Protein AF-A0A945UVF5-F1 (afdb_monomer_lite)

Structure (mmCIF, N/CA/C/O backbone):
data_AF-A0A945UVF5-F1
#
_entry.id   AF-A0A945UVF5-F1
#
loop_
_atom_site.group_PDB
_atom_site.id
_atom_site.type_symbol
_atom_site.label_atom_id
_atom_site.label_alt_id
_atom_site.label_comp_id
_atom_site.label_asym_id
_atom_site.label_entity_id
_atom_site.label_seq_id
_atom_site.pdbx_PDB_ins_code
_atom_site.Cartn_x
_atom_site.Cartn_y
_atom_site.Cartn_z
_atom_site.occupancy
_atom_site.B_iso_or_equiv
_atom_site.auth_seq_id
_atom_site.auth_comp_id
_atom_site.auth_asym_id
_atom_site.auth_atom_id
_atom_site.pdbx_PDB_model_num
ATOM 1 N N . MET A 1 1 ? -0.587 10.325 -31.689 1.00 27.95 1 MET A N 1
ATOM 2 C CA . MET A 1 1 ? -0.158 9.765 -32.989 1.00 27.95 1 MET A CA 1
ATOM 3 C C . MET A 1 1 ? 1.303 9.376 -32.861 1.00 27.95 1 MET A C 1
ATOM 5 O O . MET A 1 1 ? 2.124 10.267 -32.700 1.00 27.95 1 MET A O 1
ATOM 9 N N . ILE A 1 2 ? 1.616 8.078 -32.838 1.00 29.03 2 ILE A N 1
ATOM 10 C CA . ILE A 1 2 ? 3.002 7.601 -32.940 1.00 29.03 2 ILE A CA 1
ATOM 11 C C . ILE A 1 2 ? 3.326 7.535 -34.433 1.00 29.03 2 ILE A C 1
ATOM 13 O O . ILE A 1 2 ? 2.594 6.911 -35.200 1.00 29.03 2 ILE A O 1
ATOM 17 N N . ALA A 1 3 ? 4.371 8.250 -34.839 1.00 37.16 3 ALA A N 1
ATOM 18 C CA . ALA A 1 3 ? 4.904 8.226 -36.189 1.00 37.16 3 ALA A CA 1
ATOM 19 C C . ALA A 1 3 ? 5.705 6.929 -36.379 1.00 37.16 3 ALA A C 1
ATOM 21 O O . ALA A 1 3 ? 6.726 6.754 -35.726 1.00 37.16 3 ALA A O 1
ATOM 22 N N . SER A 1 4 ? 5.230 6.058 -37.276 1.00 42.81 4 SER A N 1
ATOM 23 C CA . SER A 1 4 ? 5.810 4.758 -37.658 1.00 42.81 4 SER A CA 1
ATOM 24 C C . SER A 1 4 ? 5.858 3.694 -36.543 1.00 42.81 4 SER A C 1
ATOM 26 O O . SER A 1 4 ? 6.305 3.982 -35.433 1.00 42.81 4 SER A O 1
ATOM 28 N N . PRO A 1 5 ? 5.447 2.436 -36.802 1.00 52.28 5 PRO A N 1
ATOM 29 C CA . PRO A 1 5 ? 5.755 1.349 -35.884 1.00 52.28 5 PRO A CA 1
ATOM 30 C C . PRO A 1 5 ? 7.277 1.183 -35.863 1.00 52.28 5 PRO A C 1
ATOM 32 O O . PRO A 1 5 ? 7.891 0.840 -36.872 1.00 52.28 5 PRO A O 1
ATOM 35 N N . VAL A 1 6 ? 7.896 1.512 -34.732 1.00 63.72 6 VAL A N 1
ATOM 36 C CA . VAL A 1 6 ? 9.276 1.116 -34.459 1.00 63.72 6 VAL A CA 1
ATOM 37 C C . VAL A 1 6 ? 9.278 -0.410 -34.430 1.00 63.72 6 VAL A C 1
ATOM 39 O O . VAL A 1 6 ? 8.482 -1.001 -33.700 1.00 63.72 6 VAL A O 1
ATOM 42 N N . ASP A 1 7 ? 10.116 -1.035 -35.252 1.00 78.50 7 ASP A N 1
ATOM 43 C CA . ASP A 1 7 ? 10.295 -2.486 -35.254 1.00 78.50 7 ASP A CA 1
ATOM 44 C C . ASP A 1 7 ? 11.039 -2.884 -33.972 1.00 78.50 7 ASP A C 1
ATOM 46 O O . ASP A 1 7 ? 12.265 -2.809 -33.882 1.00 78.50 7 ASP A O 1
ATOM 50 N N . VAL A 1 8 ? 10.273 -3.172 -32.919 1.00 84.50 8 VAL A N 1
ATOM 51 C CA . VAL A 1 8 ? 10.811 -3.569 -31.618 1.00 84.50 8 VAL A CA 1
ATOM 52 C C . VAL A 1 8 ? 11.221 -5.035 -31.710 1.00 84.50 8 VAL A C 1
ATOM 54 O O . VAL A 1 8 ? 10.368 -5.907 -31.858 1.00 84.50 8 VAL A O 1
ATOM 57 N N . HIS A 1 9 ? 12.517 -5.312 -31.572 1.00 89.19 9 HIS A N 1
ATOM 58 C CA . HIS A 1 9 ? 13.071 -6.665 -31.604 1.00 89.19 9 HIS A CA 1
ATOM 59 C C . HIS A 1 9 ? 13.925 -6.962 -30.364 1.00 89.19 9 HIS A C 1
ATOM 61 O O . HIS A 1 9 ? 14.416 -6.059 -29.683 1.00 89.19 9 HIS A O 1
ATOM 67 N N . GLU A 1 10 ? 14.145 -8.244 -30.073 1.00 92.88 10 GLU A N 1
ATOM 68 C CA . GLU A 1 10 ? 15.044 -8.659 -28.993 1.00 92.88 10 GLU A CA 1
ATOM 69 C C . GLU A 1 10 ? 16.464 -8.117 -29.215 1.00 92.88 10 GLU A C 1
ATOM 71 O O . GLU A 1 10 ? 16.951 -7.991 -30.339 1.00 92.88 10 GLU A O 1
ATOM 76 N N . GLY A 1 11 ? 17.125 -7.733 -28.129 1.00 93.25 11 GLY A N 1
ATOM 77 C CA . GLY A 1 11 ? 18.439 -7.105 -28.144 1.00 93.25 11 GLY A CA 1
ATOM 78 C C . GLY A 1 11 ? 18.445 -5.605 -28.452 1.00 93.25 11 GLY A C 1
ATOM 79 O O . GLY A 1 11 ? 19.485 -4.982 -28.239 1.00 93.25 11 GLY A O 1
ATOM 80 N N . MET A 1 12 ? 17.325 -5.020 -28.897 1.00 94.25 12 MET A N 1
ATOM 81 C CA . MET A 1 12 ? 17.216 -3.584 -29.168 1.00 94.25 12 MET A CA 1
ATOM 82 C C . MET A 1 12 ? 17.450 -2.772 -27.890 1.00 94.25 12 MET A C 1
ATOM 84 O O . MET A 1 12 ? 16.784 -3.001 -26.881 1.00 94.25 12 MET A O 1
ATOM 88 N N . THR A 1 13 ? 18.353 -1.794 -27.947 1.00 94.56 13 THR A N 1
ATOM 89 C CA . THR A 1 13 ? 18.494 -0.778 -26.898 1.00 94.56 13 THR A CA 1
ATOM 90 C C . THR A 1 13 ? 17.559 0.387 -27.195 1.00 94.56 13 THR A C 1
ATOM 92 O O . THR A 1 13 ? 17.515 0.886 -28.320 1.00 94.56 13 THR A O 1
ATOM 95 N N . CYS A 1 14 ? 16.829 0.845 -26.190 1.00 92.50 14 CYS A N 1
ATOM 96 C CA . CYS A 1 14 ? 15.923 1.975 -26.294 1.00 92.50 14 CYS A CA 1
ATOM 97 C C . CYS A 1 14 ? 15.975 2.837 -25.030 1.00 92.50 14 CYS A C 1
ATOM 99 O O . CYS A 1 14 ? 16.412 2.402 -23.964 1.00 92.50 14 CYS A O 1
ATOM 101 N N . GLN A 1 15 ? 15.520 4.080 -25.159 1.00 92.38 15 GLN A N 1
ATOM 102 C CA . GLN A 1 15 ? 15.190 4.906 -24.007 1.00 92.38 15 GLN A CA 1
ATOM 103 C C . GLN A 1 15 ? 13.692 4.819 -23.776 1.00 92.38 15 GLN A C 1
ATOM 105 O O . GLN A 1 15 ? 12.896 5.085 -24.678 1.00 92.38 15 GLN A O 1
ATOM 110 N N . ILE A 1 16 ? 13.318 4.439 -22.563 1.00 91.50 16 ILE A N 1
ATOM 111 C CA . ILE A 1 16 ? 11.933 4.448 -22.115 1.00 91.50 16 ILE A CA 1
ATOM 112 C C . ILE A 1 16 ? 11.755 5.559 -21.091 1.00 91.50 16 ILE A C 1
ATOM 114 O O . ILE A 1 16 ? 12.705 6.046 -20.482 1.00 91.50 16 ILE A O 1
ATOM 118 N N . THR A 1 17 ? 10.514 5.968 -20.882 1.00 89.62 17 THR A N 1
ATOM 119 C CA . THR A 1 17 ? 10.166 6.869 -19.790 1.00 89.62 17 THR A CA 1
ATOM 120 C C . THR A 1 17 ? 9.027 6.248 -19.011 1.00 89.62 17 THR A C 1
ATOM 122 O O . THR A 1 17 ? 7.922 6.115 -19.538 1.00 89.62 17 THR A O 1
ATOM 125 N N . LEU A 1 18 ? 9.298 5.862 -17.766 1.00 86.25 18 LEU A N 1
ATOM 126 C CA . LEU A 1 18 ? 8.252 5.439 -16.845 1.00 86.25 18 LEU A CA 1
ATOM 127 C C . LEU A 1 18 ? 7.588 6.686 -16.276 1.00 86.25 18 LEU A C 1
ATOM 129 O O . LEU A 1 18 ? 8.259 7.541 -15.699 1.00 86.25 18 LEU A O 1
ATOM 133 N N . LYS A 1 19 ? 6.273 6.791 -16.457 1.00 83.25 19 LYS A N 1
ATOM 134 C CA . LYS A 1 19 ? 5.465 7.865 -15.882 1.00 83.25 19 LYS A CA 1
ATOM 135 C C . LYS A 1 19 ? 4.589 7.287 -14.783 1.00 83.25 19 LYS A C 1
ATOM 137 O O . LYS A 1 19 ? 3.771 6.412 -15.057 1.00 83.25 19 LYS A O 1
ATOM 142 N N . ALA A 1 20 ? 4.768 7.789 -13.570 1.00 75.75 20 ALA A N 1
ATOM 143 C CA . ALA A 1 20 ? 3.933 7.497 -12.417 1.00 75.75 20 ALA A CA 1
ATOM 144 C C . ALA A 1 20 ? 3.388 8.834 -11.906 1.00 75.75 20 ALA A C 1
ATOM 146 O O . ALA A 1 20 ? 4.102 9.606 -11.266 1.00 75.75 20 ALA A O 1
ATOM 147 N N . GLU A 1 21 ? 2.134 9.132 -12.253 1.00 77.25 21 GLU A N 1
ATOM 148 C CA . GLU A 1 21 ? 1.493 10.427 -11.989 1.00 77.25 21 GLU A CA 1
ATOM 149 C C . GLU A 1 21 ? 2.320 11.612 -12.531 1.00 77.25 21 GLU A C 1
ATOM 151 O O . GLU A 1 21 ? 2.612 11.668 -13.727 1.00 77.25 21 GLU A O 1
ATOM 156 N N . ALA A 1 22 ? 2.693 12.561 -11.666 1.00 73.88 22 ALA A N 1
ATOM 157 C CA . ALA A 1 22 ? 3.507 13.722 -12.013 1.00 73.88 22 ALA A CA 1
ATOM 158 C C . ALA A 1 22 ? 5.002 13.389 -12.163 1.00 73.88 22 ALA A C 1
ATOM 160 O O . ALA A 1 22 ? 5.780 14.245 -12.587 1.00 73.88 22 ALA A O 1
ATOM 161 N N . VAL A 1 23 ? 5.419 12.167 -11.814 1.00 74.12 23 VAL A N 1
ATOM 162 C CA . VAL A 1 23 ? 6.826 11.774 -11.815 1.00 74.12 23 VAL A CA 1
ATOM 163 C C . VAL A 1 23 ? 7.171 11.016 -13.090 1.00 74.12 23 VAL A C 1
ATOM 165 O O . VAL A 1 23 ? 6.437 10.140 -13.549 1.00 74.12 23 VAL A O 1
ATOM 168 N N . SER A 1 24 ? 8.308 11.371 -13.682 1.00 84.12 24 SER A N 1
ATOM 169 C CA . SER A 1 24 ? 8.771 10.842 -14.959 1.00 84.12 24 SER A CA 1
ATOM 170 C C . SER A 1 24 ? 10.233 10.431 -14.842 1.00 84.12 24 SER A C 1
ATOM 172 O O . SER A 1 24 ? 11.090 11.268 -14.561 1.00 84.12 24 SER A O 1
ATOM 174 N N . PHE A 1 25 ? 10.520 9.156 -15.094 1.00 84.25 25 PHE A N 1
ATOM 175 C CA . PHE A 1 25 ? 11.852 8.572 -14.971 1.00 84.25 25 PHE A CA 1
ATOM 176 C C . PHE A 1 25 ? 12.330 8.091 -16.341 1.00 84.25 25 PHE A C 1
ATOM 178 O O . PHE A 1 25 ? 11.795 7.100 -16.853 1.00 84.25 25 PHE A O 1
ATOM 185 N N . PRO A 1 26 ? 13.294 8.782 -16.971 1.00 88.50 26 PRO A N 1
ATOM 186 C CA . PRO A 1 26 ? 13.958 8.238 -18.142 1.00 88.50 26 PRO A CA 1
ATOM 187 C C . PRO A 1 26 ? 14.810 7.039 -17.715 1.00 88.50 26 PRO A C 1
ATOM 189 O O . PRO A 1 26 ? 15.493 7.093 -16.696 1.00 88.50 26 PRO A O 1
ATOM 192 N N . LEU A 1 27 ? 14.750 5.955 -18.482 1.00 91.25 27 LEU A N 1
ATOM 193 C CA . LEU A 1 27 ? 15.551 4.758 -18.258 1.00 91.25 27 LEU A CA 1
ATOM 194 C C . LEU A 1 27 ? 16.117 4.266 -19.587 1.00 91.25 27 LEU A C 1
ATOM 196 O O . LEU A 1 27 ? 15.420 4.208 -20.603 1.00 91.25 27 LEU A O 1
ATOM 200 N N . ASN A 1 28 ? 17.376 3.855 -19.558 1.00 94.06 28 ASN A N 1
ATOM 201 C CA . ASN A 1 28 ? 17.984 3.057 -20.608 1.00 94.06 28 ASN A CA 1
ATOM 202 C C . ASN A 1 28 ? 17.510 1.609 -20.450 1.00 94.06 28 ASN A C 1
ATOM 204 O O . ASN A 1 28 ? 17.633 1.023 -19.373 1.00 94.06 28 ASN A O 1
ATOM 208 N N . ALA A 1 29 ? 16.963 1.032 -21.511 1.00 94.50 29 ALA A N 1
ATOM 209 C CA . ALA A 1 29 ? 16.447 -0.325 -21.509 1.00 94.50 29 ALA A CA 1
ATOM 210 C C . ALA A 1 29 ? 16.994 -1.112 -22.696 1.00 94.50 29 ALA A C 1
ATOM 212 O O . ALA A 1 29 ? 17.272 -0.561 -23.762 1.00 94.50 29 ALA A O 1
ATOM 213 N N . LYS A 1 30 ? 17.097 -2.426 -22.524 1.00 95.94 30 LYS A N 1
ATOM 214 C CA . LYS A 1 30 ? 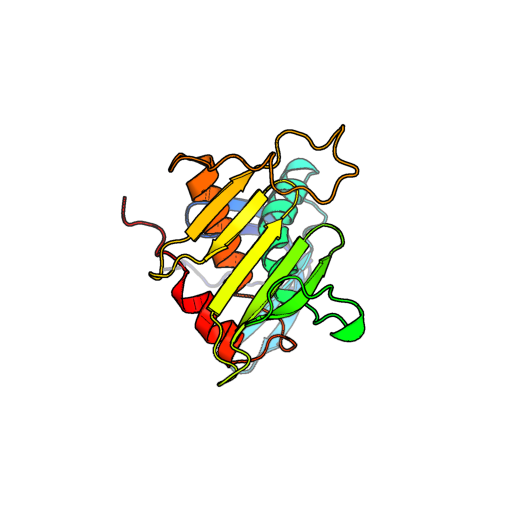17.318 -3.372 -23.613 1.00 95.94 30 LYS A CA 1
ATOM 215 C C . LYS A 1 30 ? 16.155 -4.349 -23.664 1.00 95.94 30 LYS A C 1
ATOM 217 O O . LYS A 1 30 ? 15.774 -4.910 -22.641 1.00 95.94 30 LYS A O 1
ATOM 222 N N . VAL A 1 31 ? 15.591 -4.577 -24.844 1.00 95.31 31 VAL A N 1
ATOM 223 C CA . VAL A 1 31 ? 14.538 -5.579 -25.030 1.00 95.31 31 VAL A CA 1
ATOM 224 C C . VAL A 1 31 ? 15.154 -6.960 -24.825 1.00 95.31 31 VAL A C 1
ATOM 226 O O . VAL A 1 31 ? 15.923 -7.439 -25.654 1.00 95.31 31 VAL A O 1
ATOM 229 N N . ALA A 1 32 ? 14.857 -7.589 -23.694 1.00 95.25 32 ALA A N 1
ATOM 230 C CA . ALA A 1 32 ? 15.409 -8.884 -23.317 1.00 95.25 32 ALA A CA 1
ATOM 231 C C . ALA A 1 32 ? 14.643 -10.041 -23.963 1.00 95.25 32 ALA A C 1
ATOM 233 O O . ALA A 1 32 ? 15.241 -11.059 -24.297 1.00 95.25 32 ALA A O 1
ATOM 234 N N . ARG A 1 33 ? 13.323 -9.888 -24.120 1.00 93.75 33 ARG A N 1
ATOM 235 C CA . ARG A 1 33 ? 12.446 -10.907 -24.703 1.00 93.75 33 ARG A CA 1
ATOM 236 C C . ARG A 1 33 ? 11.174 -10.284 -25.255 1.00 93.75 33 ARG A C 1
ATOM 238 O O . ARG A 1 33 ? 10.661 -9.348 -24.645 1.00 93.75 33 ARG A O 1
ATOM 245 N N . ILE A 1 34 ? 10.621 -10.844 -26.326 1.00 92.00 34 ILE A N 1
ATOM 246 C CA . ILE A 1 34 ? 9.277 -10.506 -26.808 1.00 92.00 34 ILE A CA 1
ATOM 247 C C . ILE A 1 34 ? 8.411 -11.765 -26.824 1.00 92.00 34 ILE A C 1
ATOM 249 O O . ILE A 1 34 ? 8.801 -12.805 -27.348 1.00 92.00 34 ILE A O 1
ATOM 253 N N . VAL A 1 35 ? 7.216 -11.680 -26.240 1.00 91.06 35 VAL A N 1
ATOM 254 C CA . VAL A 1 35 ? 6.235 -12.772 -26.237 1.00 91.06 35 VAL A CA 1
ATOM 255 C C . VAL A 1 35 ? 4.932 -12.277 -26.850 1.00 91.06 35 VAL A C 1
ATOM 257 O O . VAL A 1 35 ? 4.413 -11.233 -26.456 1.00 91.06 35 VAL A O 1
ATOM 260 N N . ALA A 1 36 ? 4.392 -13.031 -27.807 1.00 86.06 36 ALA A N 1
ATOM 261 C CA . ALA A 1 36 ? 3.068 -12.762 -28.354 1.00 86.06 36 ALA A CA 1
ATOM 262 C C . ALA A 1 36 ? 1.993 -12.996 -27.278 1.00 86.06 36 ALA A C 1
ATOM 264 O O . ALA A 1 36 ? 1.986 -14.028 -26.607 1.00 86.06 36 ALA A O 1
ATOM 265 N N . ALA A 1 37 ? 1.079 -12.043 -27.129 1.00 83.94 37 ALA A N 1
ATOM 266 C CA . ALA A 1 37 ? -0.080 -12.111 -26.248 1.00 83.94 37 ALA A CA 1
ATOM 267 C C . ALA A 1 37 ? -1.361 -11.909 -27.072 1.00 83.94 37 ALA A C 1
ATOM 269 O O . ALA A 1 37 ? -1.321 -11.356 -28.168 1.00 83.94 37 ALA A O 1
ATOM 270 N N . GLY A 1 38 ? -2.517 -12.337 -26.555 1.00 78.88 38 GLY A N 1
ATOM 271 C CA . GLY A 1 38 ? -3.768 -12.364 -27.333 1.00 78.88 38 GLY A CA 1
ATOM 272 C C . GLY A 1 38 ? -4.157 -11.035 -28.003 1.00 78.88 38 GLY A C 1
ATOM 273 O O . GLY A 1 38 ? -4.739 -11.055 -29.081 1.00 78.88 38 GLY A O 1
ATOM 274 N N . ALA A 1 39 ? -3.799 -9.892 -27.407 1.00 81.00 39 ALA A N 1
ATOM 275 C CA . ALA A 1 39 ? -4.098 -8.554 -27.927 1.00 81.00 39 ALA A CA 1
ATOM 276 C C . ALA A 1 39 ? -2.851 -7.738 -28.339 1.00 81.00 39 ALA A C 1
ATOM 278 O O . ALA A 1 39 ? -2.961 -6.534 -28.559 1.00 81.00 39 ALA A O 1
ATOM 279 N N . GLY A 1 40 ? -1.660 -8.346 -28.419 1.00 84.31 40 GLY A N 1
ATOM 280 C CA . GLY A 1 40 ? -0.432 -7.607 -28.727 1.00 84.31 40 GLY A CA 1
ATOM 281 C C . GLY A 1 40 ? 0.849 -8.380 -28.432 1.00 84.31 40 GLY A C 1
ATOM 282 O O . GLY A 1 40 ? 0.901 -9.601 -28.546 1.00 84.31 40 GLY A O 1
ATOM 283 N N . ALA A 1 41 ? 1.899 -7.667 -28.040 1.00 85.56 41 ALA A N 1
ATOM 284 C CA . ALA A 1 41 ? 3.159 -8.262 -27.614 1.00 85.56 41 ALA A CA 1
ATOM 285 C C . ALA A 1 41 ? 3.556 -7.729 -26.237 1.00 85.56 41 ALA A C 1
ATOM 287 O O . ALA A 1 41 ? 3.331 -6.561 -25.922 1.00 85.56 41 ALA A O 1
ATOM 288 N N . VAL A 1 42 ? 4.161 -8.592 -25.428 1.00 89.25 42 VAL A N 1
ATOM 289 C CA . VAL A 1 42 ? 4.763 -8.235 -24.144 1.00 89.25 42 VAL A CA 1
ATOM 290 C C . VAL A 1 42 ? 6.273 -8.252 -24.319 1.00 89.25 42 VAL A C 1
ATOM 292 O O . VAL A 1 42 ? 6.845 -9.283 -24.677 1.00 89.25 42 VAL A O 1
ATOM 295 N N . ALA A 1 43 ? 6.912 -7.112 -24.068 1.00 90.88 43 ALA A N 1
ATOM 296 C CA . ALA A 1 43 ? 8.362 -6.985 -24.081 1.00 90.88 43 ALA A CA 1
ATOM 297 C C . ALA A 1 43 ? 8.905 -7.016 -22.646 1.00 90.88 43 ALA A C 1
ATOM 299 O O . ALA A 1 43 ? 8.544 -6.181 -21.818 1.00 90.88 43 ALA A O 1
ATOM 300 N N . GLY A 1 44 ? 9.787 -7.971 -22.357 1.00 92.25 44 GLY A N 1
ATOM 301 C CA . GLY A 1 44 ? 10.619 -7.949 -21.159 1.00 92.25 44 GLY A CA 1
ATOM 302 C C . GLY A 1 44 ? 11.778 -6.979 -21.359 1.00 92.25 44 GLY A C 1
ATOM 303 O O . GLY A 1 44 ? 12.458 -7.045 -22.385 1.00 92.25 44 GLY A O 1
ATOM 304 N N . LEU A 1 45 ? 12.007 -6.087 -20.396 1.00 93.62 45 LEU A N 1
ATOM 305 C CA . LEU A 1 45 ? 13.044 -5.058 -20.469 1.00 93.62 45 LEU A CA 1
ATOM 306 C C . LEU A 1 45 ? 14.145 -5.332 -19.441 1.00 93.62 45 LEU A C 1
ATOM 308 O O . LEU A 1 45 ? 13.872 -5.499 -18.255 1.00 93.62 45 LEU A O 1
ATOM 312 N N . ASP A 1 46 ? 15.388 -5.353 -19.906 1.00 93.38 46 ASP A N 1
ATOM 313 C CA . ASP A 1 46 ? 16.583 -5.327 -19.073 1.00 93.38 46 ASP A CA 1
ATOM 314 C C . ASP A 1 46 ? 16.957 -3.866 -18.787 1.00 93.38 46 ASP A C 1
ATOM 316 O O . ASP A 1 46 ? 17.162 -3.073 -19.708 1.00 93.38 46 ASP A O 1
ATOM 320 N N . LEU A 1 47 ? 17.017 -3.520 -17.500 1.00 91.94 47 LEU A N 1
ATOM 321 C CA . LEU A 1 47 ? 17.296 -2.174 -16.992 1.00 91.94 47 LEU A CA 1
ATOM 322 C C . LEU A 1 47 ? 18.674 -2.077 -16.312 1.00 91.94 47 LEU A C 1
ATOM 324 O O . LEU A 1 47 ? 18.957 -1.099 -15.615 1.00 91.94 47 LEU A O 1
ATOM 328 N N . THR A 1 48 ? 19.542 -3.079 -16.473 1.00 90.12 48 THR A N 1
ATOM 329 C CA . THR A 1 48 ? 20.848 -3.142 -15.791 1.00 90.12 48 THR A CA 1
ATOM 330 C C . THR A 1 48 ? 21.832 -2.053 -16.224 1.00 90.12 48 THR A C 1
ATOM 332 O O . THR A 1 48 ? 22.744 -1.737 -15.462 1.00 90.12 48 THR A O 1
ATOM 335 N N . SER A 1 49 ? 21.631 -1.440 -17.395 1.00 91.56 49 SER A N 1
ATOM 336 C CA . SER A 1 49 ? 22.476 -0.367 -17.936 1.00 91.56 49 SER A CA 1
ATOM 337 C C . SER A 1 49 ? 22.269 1.008 -17.288 1.00 91.56 49 SER A C 1
ATOM 339 O O . SER A 1 49 ? 22.996 1.938 -17.625 1.00 91.56 49 SER A O 1
ATOM 341 N N . ASN A 1 50 ? 21.277 1.161 -16.406 1.00 91.56 50 ASN A N 1
ATOM 342 C CA . ASN A 1 50 ? 21.018 2.419 -15.700 1.00 91.56 50 ASN A CA 1
ATOM 343 C C . ASN A 1 50 ? 22.023 2.644 -14.567 1.00 91.56 50 ASN A C 1
ATOM 345 O O . ASN A 1 50 ? 22.505 1.695 -13.932 1.00 91.56 50 ASN A O 1
ATOM 349 N N . ASP A 1 51 ? 22.325 3.906 -14.279 1.00 92.06 51 ASP A N 1
ATOM 350 C CA . ASP A 1 51 ? 23.265 4.244 -13.217 1.00 92.06 51 ASP A CA 1
ATOM 351 C C . ASP A 1 51 ? 22.685 3.940 -11.816 1.00 92.06 51 ASP A C 1
ATOM 353 O O . ASP A 1 51 ? 21.572 3.429 -11.646 1.00 92.06 51 ASP A O 1
ATOM 357 N N . TYR A 1 52 ? 23.480 4.150 -10.765 1.00 87.19 52 TYR A N 1
ATOM 358 C CA . TYR A 1 52 ? 23.019 3.898 -9.396 1.00 87.19 52 TYR A CA 1
ATOM 359 C C . TYR A 1 52 ? 21.855 4.817 -8.989 1.00 87.19 52 TYR A C 1
ATOM 361 O O . TYR A 1 52 ? 20.940 4.376 -8.294 1.00 87.19 52 TYR A O 1
ATOM 369 N N . LYS A 1 53 ? 21.877 6.083 -9.416 1.00 87.56 53 LYS A N 1
ATOM 370 C CA . LYS A 1 53 ? 20.880 7.087 -9.041 1.00 87.56 53 LYS A CA 1
ATOM 371 C C . LYS A 1 53 ? 19.530 6.765 -9.681 1.00 87.56 53 LYS A C 1
ATOM 373 O O . LYS A 1 53 ? 18.525 6.743 -8.978 1.00 87.56 53 LYS A O 1
ATOM 378 N N . GLU A 1 54 ? 19.519 6.453 -10.972 1.00 86.81 54 GLU A N 1
ATOM 379 C CA . GLU A 1 54 ? 18.333 6.059 -11.737 1.00 86.81 54 GLU A CA 1
ATOM 380 C C . GLU A 1 54 ? 17.692 4.794 -11.155 1.00 86.81 54 GLU A C 1
ATOM 382 O O . GLU A 1 54 ? 16.490 4.768 -10.879 1.00 86.81 54 GLU A O 1
ATOM 387 N N . ARG A 1 55 ? 18.503 3.763 -10.878 1.00 85.44 55 ARG A N 1
ATOM 388 C CA . ARG A 1 55 ? 18.019 2.524 -10.249 1.00 85.44 55 ARG A CA 1
ATOM 389 C C . ARG A 1 55 ? 17.465 2.766 -8.852 1.00 85.44 55 ARG A C 1
ATOM 391 O O . ARG A 1 55 ? 16.430 2.201 -8.513 1.00 85.44 55 ARG A O 1
ATOM 398 N N . ARG A 1 56 ? 18.112 3.617 -8.051 1.00 85.19 56 ARG A N 1
ATOM 399 C CA . ARG A 1 56 ? 17.623 3.973 -6.713 1.00 85.19 56 ARG A CA 1
ATOM 400 C C . ARG A 1 56 ? 16.269 4.680 -6.779 1.00 85.19 56 ARG A C 1
ATOM 402 O O . ARG A 1 56 ? 15.379 4.310 -6.024 1.00 85.19 56 ARG A O 1
ATOM 409 N N . CYS A 1 57 ? 16.095 5.645 -7.682 1.00 83.25 57 CYS A N 1
ATOM 410 C CA . CYS A 1 57 ? 14.808 6.317 -7.874 1.00 83.25 57 CYS A CA 1
ATOM 411 C C . CYS A 1 57 ? 13.706 5.333 -8.292 1.00 83.25 57 CYS A C 1
ATOM 413 O O . CYS A 1 57 ? 12.605 5.387 -7.752 1.00 83.25 57 CYS A O 1
ATOM 415 N N . LEU A 1 58 ? 14.013 4.403 -9.204 1.00 84.06 58 LEU A N 1
ATOM 416 C CA . LEU A 1 58 ? 13.073 3.353 -9.595 1.00 84.06 58 LEU A CA 1
ATOM 417 C C . LEU A 1 58 ? 12.673 2.479 -8.398 1.00 84.06 58 LEU A C 1
ATOM 419 O O . LEU A 1 58 ? 11.489 2.232 -8.195 1.00 84.06 58 LEU A O 1
ATOM 423 N N . VAL A 1 59 ? 13.641 2.046 -7.585 1.00 85.50 59 VAL A N 1
ATOM 424 C CA . VAL A 1 59 ? 13.372 1.249 -6.377 1.00 85.50 59 VAL A CA 1
ATOM 425 C C . VAL A 1 59 ? 12.456 2.002 -5.412 1.00 85.50 59 VAL A C 1
ATOM 427 O O . VAL A 1 59 ? 11.466 1.429 -4.980 1.00 85.50 59 VAL A O 1
ATOM 430 N N . GLN A 1 60 ? 12.706 3.288 -5.154 1.00 84.06 60 GLN A N 1
ATOM 431 C CA . GLN A 1 60 ? 11.866 4.101 -4.261 1.00 84.06 60 GLN A CA 1
ATOM 432 C C . GLN A 1 60 ? 10.404 4.195 -4.725 1.00 84.06 60 GLN A C 1
ATOM 434 O O . GLN A 1 60 ? 9.494 4.230 -3.904 1.00 84.06 60 GLN A O 1
ATOM 439 N N . VAL A 1 61 ? 10.158 4.204 -6.038 1.00 83.19 61 VAL A N 1
ATOM 440 C CA . VAL A 1 61 ? 8.793 4.189 -6.595 1.00 83.19 61 VAL A CA 1
ATOM 441 C C . VAL A 1 61 ? 8.148 2.810 -6.485 1.00 83.19 61 VAL A C 1
ATOM 443 O O . VAL A 1 61 ? 6.944 2.702 -6.259 1.00 83.19 61 VAL A O 1
ATOM 446 N N . LEU A 1 62 ? 8.938 1.748 -6.646 1.00 87.06 62 LEU A N 1
ATOM 447 C CA . LEU A 1 62 ? 8.455 0.370 -6.566 1.00 87.06 62 LEU A CA 1
ATOM 448 C C . LEU A 1 62 ? 8.241 -0.110 -5.126 1.00 87.06 62 LEU A C 1
ATOM 450 O O . LEU A 1 62 ? 7.442 -1.018 -4.916 1.00 87.06 62 LEU A O 1
ATOM 454 N N . GLU A 1 63 ? 8.916 0.480 -4.139 1.00 88.31 63 GLU A N 1
ATOM 455 C CA . GLU A 1 63 ? 8.783 0.142 -2.717 1.00 88.31 63 GLU A CA 1
ATOM 456 C C . GLU A 1 63 ? 7.323 0.087 -2.232 1.00 88.31 63 GLU A C 1
ATOM 458 O O . GLU A 1 63 ? 6.916 -0.973 -1.760 1.00 88.31 63 GLU A O 1
ATOM 463 N N . PRO A 1 64 ? 6.485 1.128 -2.387 1.00 89.81 64 PRO A N 1
ATOM 464 C CA . PRO A 1 64 ? 5.083 1.073 -1.959 1.00 89.81 64 PRO A CA 1
ATOM 465 C C . PRO A 1 64 ? 4.242 0.038 -2.718 1.00 89.81 64 PRO A C 1
ATOM 467 O O . PRO A 1 64 ? 3.366 -0.595 -2.131 1.00 89.81 64 PRO A O 1
ATOM 470 N N . ILE A 1 65 ? 4.530 -0.202 -3.999 1.00 89.44 65 ILE A N 1
ATOM 471 C CA . ILE A 1 65 ? 3.868 -1.268 -4.770 1.00 89.44 65 ILE A CA 1
ATOM 472 C C . ILE A 1 65 ? 4.227 -2.629 -4.168 1.00 89.44 65 ILE A C 1
ATOM 474 O O . ILE A 1 65 ? 3.352 -3.448 -3.892 1.00 89.44 65 ILE A O 1
ATOM 478 N N . SER A 1 66 ? 5.518 -2.852 -3.909 1.00 90.88 66 SER A N 1
ATOM 479 C CA . SER A 1 66 ? 6.002 -4.062 -3.251 1.00 90.88 66 SER A CA 1
ATOM 480 C C . SER A 1 66 ? 5.425 -4.207 -1.846 1.00 90.88 66 SER A C 1
ATOM 482 O O . SER A 1 66 ? 5.154 -5.332 -1.428 1.00 90.88 66 SER A O 1
ATOM 484 N N . MET A 1 67 ? 5.230 -3.109 -1.111 1.00 92.50 67 MET A N 1
ATOM 485 C CA . MET A 1 67 ? 4.625 -3.161 0.214 1.00 92.50 67 MET A CA 1
ATOM 486 C C . MET A 1 67 ? 3.202 -3.708 0.133 1.00 92.50 67 MET A C 1
ATOM 488 O O . MET A 1 67 ? 2.910 -4.709 0.776 1.00 92.50 67 MET A O 1
ATOM 492 N N . GLY A 1 68 ? 2.343 -3.134 -0.715 1.00 92.62 68 GLY A N 1
ATOM 493 C CA . GLY A 1 68 ? 0.986 -3.653 -0.916 1.00 92.62 68 GLY A CA 1
ATOM 494 C C . GLY A 1 68 ? 0.979 -5.125 -1.340 1.00 92.62 68 GLY A C 1
ATOM 495 O O . GLY A 1 68 ? 0.299 -5.951 -0.724 1.00 92.62 68 GLY A O 1
ATOM 496 N N . ALA A 1 69 ? 1.806 -5.472 -2.330 1.00 92.44 69 ALA A N 1
ATOM 497 C CA . ALA A 1 69 ? 1.774 -6.780 -2.984 1.00 92.44 69 ALA A CA 1
ATOM 498 C C . ALA A 1 69 ? 2.309 -7.920 -2.107 1.00 92.44 69 ALA A C 1
ATOM 500 O O . ALA A 1 69 ? 2.088 -9.094 -2.409 1.00 92.44 69 ALA A O 1
ATOM 501 N N . THR A 1 70 ? 3.023 -7.589 -1.029 1.00 93.56 70 THR A N 1
ATOM 502 C CA . THR A 1 70 ? 3.641 -8.569 -0.126 1.00 93.56 70 THR A CA 1
ATOM 503 C C . THR A 1 70 ? 2.995 -8.629 1.253 1.00 93.56 70 THR A C 1
ATOM 505 O O . THR A 1 70 ? 3.477 -9.390 2.093 1.00 93.56 70 THR A O 1
ATOM 508 N N . LEU A 1 71 ? 1.910 -7.882 1.492 1.00 93.94 71 LEU A N 1
ATOM 509 C CA . LEU A 1 71 ? 1.161 -7.955 2.745 1.00 93.94 71 LEU A CA 1
ATOM 510 C C . LEU A 1 71 ? 0.642 -9.373 2.991 1.00 93.94 71 LEU A C 1
ATOM 512 O O . LEU A 1 71 ? -0.085 -9.939 2.178 1.00 93.94 71 LEU A O 1
ATOM 516 N N . LYS A 1 72 ? 0.993 -9.931 4.148 1.00 94.19 72 LYS A N 1
ATOM 517 C CA . LYS A 1 72 ? 0.543 -11.247 4.607 1.00 94.19 72 LYS A CA 1
ATOM 518 C C . LYS A 1 72 ? 0.030 -11.155 6.025 1.00 94.19 72 LYS A C 1
ATOM 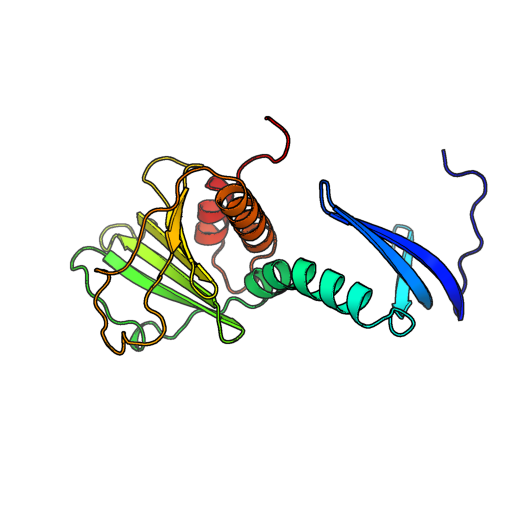520 O O . LYS A 1 72 ? 0.678 -10.546 6.877 1.00 94.19 72 LYS A O 1
ATOM 525 N N . GLN A 1 73 ? -1.111 -11.785 6.274 1.00 94.62 73 GLN A N 1
ATOM 526 C CA . GLN A 1 73 ? -1.694 -11.829 7.604 1.00 94.62 73 GLN A CA 1
ATOM 527 C C . GLN A 1 73 ? -0.782 -12.593 8.572 1.00 94.62 73 GLN A C 1
ATOM 529 O O . GLN A 1 73 ? -0.235 -13.650 8.257 1.00 94.62 73 GLN A O 1
ATOM 534 N N . VAL A 1 74 ? -0.627 -12.037 9.765 1.00 93.38 74 VAL A N 1
ATOM 535 C CA . VAL A 1 74 ? 0.063 -12.651 10.899 1.00 93.38 74 VAL A CA 1
ATOM 536 C C . VAL A 1 74 ? -0.897 -13.580 11.626 1.00 93.38 74 VAL A C 1
ATOM 538 O O . VAL A 1 74 ? -2.096 -13.303 11.662 1.00 93.38 74 VAL A O 1
ATOM 541 N N . SER A 1 75 ? -0.383 -14.648 12.250 1.00 92.12 75 SER A N 1
ATOM 542 C CA . SER A 1 75 ? -1.217 -15.462 13.145 1.00 92.12 75 SER A CA 1
ATOM 543 C C . SER A 1 75 ? -1.915 -14.552 14.171 1.00 92.12 75 SER A C 1
ATOM 545 O O . SER A 1 75 ? -1.218 -13.791 14.852 1.00 92.12 75 SER A O 1
ATOM 547 N N . PRO A 1 76 ? -3.254 -14.622 14.310 1.00 88.94 76 PRO A N 1
ATOM 548 C CA . PRO A 1 76 ? -3.996 -13.824 15.285 1.00 88.94 76 PRO A CA 1
ATOM 549 C C . PRO A 1 76 ? -3.472 -13.975 16.720 1.00 88.94 76 PRO A C 1
ATOM 551 O O . PRO A 1 76 ? -3.485 -13.019 17.487 1.00 88.94 76 PRO A O 1
ATOM 554 N N . GLU A 1 77 ? -2.938 -15.149 17.063 1.00 90.25 77 GLU A N 1
ATOM 555 C CA . GLU A 1 77 ? -2.367 -15.467 18.381 1.00 90.25 77 GLU A CA 1
ATOM 556 C C . GLU 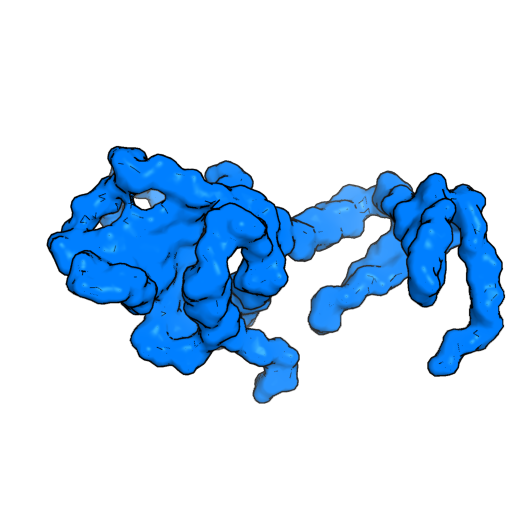A 1 77 ? -1.102 -14.655 18.697 1.00 90.25 77 GLU A C 1
ATOM 558 O O . GLU A 1 77 ? -0.755 -14.468 19.861 1.00 90.25 77 GLU A O 1
ATOM 563 N N . ALA A 1 78 ? -0.403 -14.173 17.665 1.00 88.69 78 ALA A N 1
ATOM 564 C CA . ALA A 1 78 ? 0.797 -13.354 17.805 1.00 88.69 78 ALA A CA 1
ATOM 565 C C . ALA A 1 78 ? 0.483 -11.846 17.871 1.00 88.69 78 ALA A C 1
ATOM 567 O O . ALA A 1 78 ? 1.400 -11.030 17.989 1.00 88.69 78 ALA A O 1
ATOM 568 N N . VAL A 1 79 ? -0.795 -11.458 17.778 1.00 89.81 79 VAL A N 1
ATOM 569 C CA . VAL A 1 79 ? -1.236 -10.062 17.842 1.00 89.81 79 VAL A CA 1
ATOM 570 C C . VAL A 1 79 ? -1.793 -9.769 19.231 1.00 89.81 79 VAL A C 1
ATOM 572 O O . VAL A 1 79 ? -2.826 -10.304 19.629 1.00 89.81 79 VAL A O 1
ATOM 575 N N . SER A 1 80 ? -1.113 -8.884 19.964 1.00 89.62 80 SER A N 1
ATOM 576 C CA . SER A 1 80 ? -1.589 -8.405 21.265 1.00 89.62 80 SER A CA 1
ATOM 577 C C . SER A 1 80 ? -2.903 -7.637 21.108 1.00 89.62 80 SER A C 1
ATOM 579 O O . SER A 1 80 ? -2.989 -6.716 20.294 1.00 89.62 80 SER A O 1
ATOM 581 N N . GLN A 1 81 ? -3.904 -8.007 21.905 1.00 91.94 81 GLN A N 1
ATOM 582 C CA . GLN A 1 81 ? -5.219 -7.371 21.931 1.00 91.94 81 GLN A CA 1
ATOM 583 C C . GLN A 1 81 ? -5.268 -6.393 23.106 1.00 91.94 81 GLN A C 1
ATOM 585 O O . GLN A 1 81 ? -5.133 -6.803 24.258 1.00 91.94 81 GLN A O 1
ATOM 590 N N . THR A 1 82 ? -5.419 -5.101 22.818 1.00 86.75 82 THR A N 1
ATOM 591 C CA . THR A 1 82 ? -5.414 -4.041 23.842 1.00 86.75 82 THR A CA 1
ATOM 592 C C . THR A 1 82 ? -6.795 -3.455 24.109 1.00 86.75 82 THR A C 1
ATOM 594 O O . THR A 1 82 ? -7.034 -2.948 25.199 1.00 86.75 82 THR A O 1
ATOM 597 N N . GLU A 1 83 ? -7.707 -3.551 23.143 1.00 87.50 83 GLU A N 1
ATOM 598 C CA . GLU A 1 83 ? -9.046 -2.965 23.199 1.00 87.50 83 GLU A CA 1
ATOM 599 C C . GLU A 1 83 ? -10.089 -4.070 23.405 1.00 87.50 83 GLU A C 1
ATOM 601 O O . GLU A 1 83 ? -10.097 -5.054 22.671 1.00 87.50 83 GLU A O 1
ATOM 606 N N . SER A 1 84 ? -10.986 -3.932 24.387 1.00 88.75 84 SER A N 1
ATOM 607 C CA . SER A 1 84 ? -11.951 -4.994 24.730 1.00 88.75 84 SER A CA 1
ATOM 608 C C . SER A 1 84 ? -13.008 -5.243 23.654 1.00 88.75 84 SER A C 1
ATOM 610 O O . SER A 1 84 ? -13.503 -6.362 23.523 1.00 88.75 84 SER A O 1
ATOM 612 N N . ASP A 1 85 ? -13.352 -4.206 22.892 1.00 93.75 85 ASP A N 1
ATOM 613 C CA . ASP A 1 85 ? -14.472 -4.225 21.944 1.00 93.75 85 ASP A CA 1
ATOM 614 C C . ASP A 1 85 ? -14.010 -4.429 20.492 1.00 93.75 85 ASP A C 1
ATOM 616 O O . ASP A 1 85 ? -14.836 -4.503 19.574 1.00 93.75 85 ASP A O 1
ATOM 620 N N . LEU A 1 86 ? -12.692 -4.530 20.283 1.00 94.56 86 LEU A N 1
ATOM 621 C CA . LEU A 1 86 ? -12.072 -4.650 18.971 1.00 94.56 86 LEU A CA 1
ATOM 622 C C . LEU A 1 86 ? -11.134 -5.857 18.907 1.00 94.56 86 LEU A C 1
ATOM 624 O O . LEU A 1 86 ? -10.352 -6.099 19.821 1.00 94.56 86 LEU A O 1
ATOM 628 N N . VAL A 1 87 ? -11.139 -6.549 17.771 1.00 95.69 87 VAL A N 1
ATOM 629 C CA . VAL A 1 87 ? -10.093 -7.503 17.395 1.00 95.69 87 VAL A CA 1
ATOM 630 C C . VAL A 1 87 ? -9.101 -6.802 16.478 1.00 95.69 87 VAL A C 1
ATOM 632 O O . VAL A 1 87 ? -9.456 -6.323 15.399 1.00 95.69 87 VAL A O 1
ATOM 635 N N . ALA A 1 88 ? -7.840 -6.767 16.897 1.00 96.19 88 ALA A N 1
ATOM 636 C CA . ALA A 1 88 ? -6.720 -6.344 16.076 1.00 96.19 88 ALA A CA 1
ATOM 637 C C . ALA A 1 88 ? -6.228 -7.511 15.206 1.00 96.19 88 ALA A C 1
ATOM 639 O O . ALA A 1 88 ? -5.801 -8.552 15.711 1.00 96.19 88 ALA A O 1
ATOM 640 N N . LEU A 1 89 ? -6.235 -7.301 13.893 1.00 95.75 89 LEU A N 1
ATOM 641 C CA . LEU A 1 89 ? -5.578 -8.131 12.889 1.00 95.75 89 LEU A CA 1
ATOM 642 C C . LEU A 1 89 ? -4.338 -7.403 12.378 1.00 95.75 89 LEU A C 1
ATOM 644 O O . LEU A 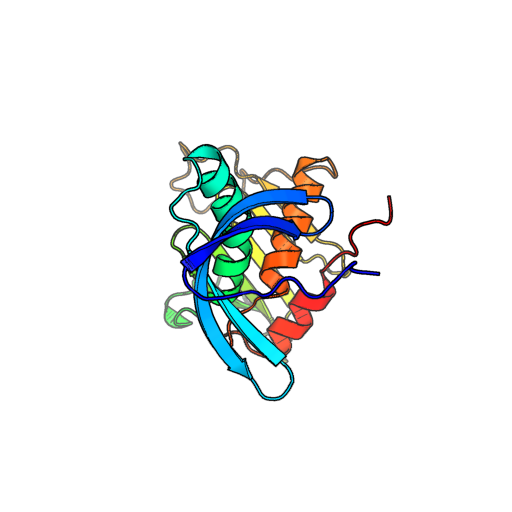1 89 ? -4.340 -6.180 12.242 1.00 95.75 89 LEU A O 1
ATOM 648 N N . ARG A 1 90 ? -3.276 -8.147 12.070 1.00 95.62 90 ARG A N 1
ATOM 649 C CA . ARG A 1 90 ? -2.024 -7.570 11.578 1.00 95.62 90 ARG A CA 1
ATOM 650 C C . ARG A 1 90 ? -1.588 -8.237 10.289 1.00 95.62 90 ARG A C 1
ATOM 652 O O . ARG A 1 90 ? -1.667 -9.455 10.163 1.00 95.62 90 ARG A O 1
ATOM 659 N N . TYR A 1 91 ? -1.085 -7.428 9.370 1.00 95.62 91 TYR A N 1
ATOM 660 C CA . TYR A 1 91 ? -0.468 -7.844 8.125 1.00 95.62 91 TYR A CA 1
ATOM 661 C C . TYR A 1 91 ? 0.944 -7.266 8.076 1.00 95.62 91 TYR A C 1
ATOM 663 O O . TYR A 1 91 ? 1.132 -6.070 8.302 1.00 95.62 91 TYR A O 1
ATOM 671 N N . TYR A 1 92 ? 1.936 -8.100 7.783 1.00 93.81 92 TYR A N 1
ATOM 672 C CA . TYR A 1 92 ? 3.301 -7.645 7.527 1.00 93.81 92 TYR A CA 1
ATOM 673 C C . TYR A 1 92 ? 3.559 -7.650 6.032 1.00 93.81 92 TYR A C 1
ATOM 675 O O . TYR A 1 92 ? 3.240 -8.619 5.346 1.00 93.81 92 TYR A O 1
ATOM 683 N N . SER A 1 93 ? 4.162 -6.574 5.545 1.00 87.19 93 SER A N 1
ATOM 684 C CA . SER A 1 93 ? 4.902 -6.604 4.287 1.00 87.19 93 SER A CA 1
ATOM 685 C C . SER A 1 93 ? 6.390 -6.766 4.634 1.00 87.19 93 SER A C 1
ATOM 687 O O . SER A 1 93 ? 6.712 -7.082 5.780 1.00 87.19 93 SER A O 1
ATOM 689 N N . SER A 1 94 ? 7.311 -6.631 3.679 1.00 72.81 94 SER A N 1
ATOM 690 C CA . SER A 1 94 ? 8.761 -6.531 3.938 1.00 72.81 94 SER A CA 1
ATOM 691 C C . SER A 1 94 ? 9.123 -5.810 5.261 1.00 72.81 94 SER A C 1
ATOM 693 O O . SER A 1 94 ? 8.364 -4.971 5.746 1.00 72.81 94 SER A O 1
ATOM 695 N N . ALA A 1 95 ? 10.295 -6.134 5.828 1.00 60.06 95 ALA A N 1
ATOM 696 C CA . ALA A 1 95 ? 10.684 -5.998 7.246 1.00 60.06 95 ALA A CA 1
ATOM 697 C C . ALA A 1 95 ? 10.432 -4.658 7.990 1.00 60.06 95 ALA A C 1
ATOM 699 O O . ALA A 1 95 ? 10.641 -4.606 9.198 1.00 60.06 95 ALA A O 1
ATOM 700 N N . SER A 1 96 ? 9.993 -3.592 7.325 1.00 75.25 96 SER A N 1
ATOM 701 C CA . SER A 1 96 ? 9.773 -2.254 7.887 1.00 75.25 96 SER A CA 1
ATOM 702 C C . SER A 1 96 ? 8.345 -1.710 7.726 1.00 75.25 96 SER A C 1
ATOM 704 O O . SER A 1 96 ? 8.124 -0.522 7.963 1.00 75.25 96 SER A O 1
ATOM 706 N N . SER A 1 97 ? 7.366 -2.533 7.321 1.00 89.88 97 SER A N 1
ATOM 707 C CA . SER A 1 97 ? 5.980 -2.069 7.133 1.00 89.88 97 SER A CA 1
ATOM 708 C C . SER A 1 97 ? 4.935 -3.029 7.694 1.00 89.88 97 SER A C 1
ATOM 710 O O . SER A 1 97 ? 5.039 -4.250 7.565 1.00 89.88 97 SER A O 1
ATOM 712 N N . THR A 1 98 ? 3.921 -2.468 8.349 1.00 94.25 98 THR A N 1
ATOM 713 C CA . THR A 1 98 ? 2.866 -3.226 9.033 1.00 94.25 98 THR A CA 1
ATOM 714 C C . THR A 1 98 ? 1.519 -2.557 8.824 1.00 94.25 98 THR A C 1
ATOM 716 O O . THR A 1 98 ? 1.393 -1.361 9.055 1.00 94.25 98 THR A O 1
ATOM 719 N N . LEU A 1 99 ? 0.496 -3.320 8.459 1.00 96.19 99 LEU A N 1
ATOM 720 C CA . LEU A 1 99 ? -0.892 -2.874 8.471 1.00 96.19 99 LEU A CA 1
ATOM 721 C C . LEU A 1 99 ? -1.603 -3.532 9.656 1.00 96.19 99 LEU A C 1
ATOM 723 O O . LEU A 1 99 ? -1.722 -4.754 9.710 1.00 96.19 99 LEU A O 1
ATOM 727 N N . THR A 1 100 ? -2.074 -2.732 10.603 1.00 96.50 100 THR A N 1
ATOM 728 C CA . THR A 1 100 ? -2.972 -3.172 11.674 1.00 96.50 100 THR A CA 1
ATOM 729 C C . THR A 1 100 ? -4.394 -2.748 11.324 1.00 96.50 100 THR A C 1
ATOM 731 O O . THR A 1 100 ? -4.626 -1.621 10.891 1.00 96.50 100 THR A O 1
ATOM 734 N N . VAL A 1 101 ? -5.350 -3.650 11.500 1.00 97.00 101 VAL A N 1
ATOM 735 C CA . VAL A 1 101 ? -6.772 -3.424 11.241 1.00 97.00 101 VAL A CA 1
ATOM 736 C C . VAL A 1 101 ? -7.534 -3.782 12.499 1.00 97.00 101 VAL A C 1
ATOM 738 O O . VAL A 1 101 ? -7.327 -4.856 13.055 1.00 97.00 101 VAL A O 1
ATOM 741 N N . TRP A 1 102 ? -8.426 -2.902 12.932 1.00 96.94 102 TRP A N 1
ATOM 742 C CA . TRP A 1 102 ? -9.316 -3.173 14.053 1.00 96.94 102 TRP A CA 1
ATOM 743 C C . TRP A 1 102 ? -10.709 -3.479 13.534 1.00 96.94 102 TRP A C 1
ATOM 745 O O . TRP A 1 102 ? -11.270 -2.699 12.759 1.00 96.94 102 TRP A O 1
ATOM 755 N N . ARG A 1 103 ? -11.274 -4.599 13.973 1.00 96.50 103 ARG A N 1
ATOM 756 C CA . ARG A 1 103 ? -12.643 -5.016 13.665 1.00 96.50 103 ARG A CA 1
ATOM 757 C C . ARG A 1 103 ? -13.492 -5.065 14.922 1.00 96.50 103 ARG A C 1
ATOM 759 O O . ARG A 1 103 ? -12.978 -5.372 15.989 1.00 96.50 103 ARG A O 1
ATOM 766 N N . GLN A 1 104 ? -14.779 -4.759 14.806 1.00 95.56 104 GLN A N 1
ATOM 767 C CA . GLN A 1 104 ? -15.713 -4.853 15.926 1.00 95.56 104 GLN A CA 1
ATOM 768 C C . GLN A 1 104 ? -16.010 -6.312 16.270 1.00 95.56 104 GLN A C 1
ATOM 770 O O . GLN A 1 104 ? -16.329 -7.108 15.390 1.00 95.56 104 GLN A O 1
ATOM 775 N N . ASN A 1 105 ? -15.999 -6.645 17.561 1.00 93.38 105 ASN A N 1
ATOM 776 C CA . ASN A 1 105 ? -16.295 -8.007 18.025 1.00 93.38 105 ASN A CA 1
ATOM 777 C C . ASN A 1 105 ? -17.737 -8.453 17.731 1.00 93.38 105 ASN A C 1
ATOM 779 O O . ASN A 1 105 ? -18.020 -9.647 17.685 1.00 93.38 105 ASN A O 1
ATOM 783 N N . THR A 1 106 ? -18.663 -7.506 17.570 1.00 93.88 106 THR A N 1
ATOM 784 C CA . THR A 1 106 ? -20.100 -7.783 17.451 1.00 93.88 106 THR A CA 1
ATOM 785 C C . THR A 1 106 ? -20.543 -8.180 16.050 1.00 93.88 106 THR A C 1
ATOM 787 O O . THR A 1 106 ? -21.439 -9.009 15.915 1.00 93.88 106 THR A O 1
ATOM 790 N N . ASP A 1 107 ? -19.976 -7.560 15.017 1.00 93.75 107 ASP A N 1
ATOM 791 C CA . ASP A 1 107 ? -20.427 -7.724 13.631 1.00 93.75 107 ASP A CA 1
ATOM 792 C C . ASP A 1 107 ? -19.278 -7.852 12.619 1.00 93.75 107 ASP A C 1
ATOM 794 O O . ASP A 1 107 ? -19.525 -7.803 11.415 1.00 93.75 107 ASP A O 1
ATOM 798 N N . ASP A 1 108 ? -18.042 -8.020 13.107 1.00 93.75 108 ASP A N 1
ATOM 799 C CA . ASP A 1 108 ? -16.810 -8.163 12.319 1.00 93.75 108 ASP A CA 1
ATOM 800 C C . ASP A 1 108 ? -16.548 -6.989 11.353 1.00 93.75 108 ASP A C 1
ATOM 802 O O . ASP A 1 108 ? -15.704 -7.069 10.459 1.00 93.75 108 ASP A O 1
ATOM 806 N N . LYS A 1 109 ? -17.236 -5.848 11.525 1.00 95.69 109 LYS A N 1
ATOM 807 C CA . LYS A 1 109 ? -17.001 -4.676 10.679 1.00 95.69 109 LYS A CA 1
ATOM 808 C C . LYS A 1 109 ? -15.666 -4.037 10.998 1.00 95.69 109 LYS A C 1
ATOM 810 O O . LYS A 1 109 ? -15.300 -3.846 12.158 1.00 95.69 109 LYS A O 1
ATOM 815 N N . ILE A 1 110 ? -14.978 -3.604 9.947 1.00 96.88 110 ILE A N 1
ATOM 816 C CA . ILE A 1 110 ? -13.743 -2.837 10.078 1.00 96.88 110 ILE A CA 1
ATOM 817 C C . ILE A 1 110 ? -14.056 -1.483 10.723 1.00 96.88 110 ILE A C 1
ATOM 819 O O . ILE A 1 110 ? -14.775 -0.655 10.162 1.00 96.88 110 ILE A O 1
ATOM 823 N N . HIS A 1 111 ? -13.497 -1.274 11.912 1.00 95.88 111 HIS A N 1
ATOM 824 C CA . HIS A 1 111 ? -13.578 -0.034 12.673 1.00 95.88 111 HIS A CA 1
ATOM 825 C C . HIS A 1 111 ? -12.560 0.996 12.170 1.00 95.88 111 HIS A C 1
ATOM 827 O O . HIS A 1 111 ? -12.868 2.181 12.064 1.00 95.88 111 HIS A O 1
ATOM 833 N N . GLY A 1 112 ? -11.354 0.540 11.829 1.00 96.56 112 GLY A N 1
ATOM 834 C CA . GLY A 1 112 ? -10.285 1.395 11.330 1.00 96.56 112 GLY A CA 1
ATOM 835 C C . GLY A 1 112 ? -9.016 0.620 10.994 1.00 96.56 112 GLY A C 1
ATOM 836 O O . GLY A 1 112 ? -8.930 -0.589 11.215 1.00 96.56 112 GLY A O 1
ATOM 837 N N . PHE A 1 113 ? -8.023 1.331 10.470 1.00 97.25 113 PHE A N 1
ATOM 838 C CA . PHE A 1 113 ? -6.701 0.795 10.178 1.00 97.25 113 PHE A CA 1
ATOM 839 C C . PHE A 1 113 ? -5.590 1.756 10.606 1.00 97.25 113 PHE A C 1
ATOM 841 O O . PHE A 1 113 ? -5.783 2.970 10.716 1.00 97.25 113 PHE A O 1
ATOM 848 N N . GLU A 1 114 ? -4.405 1.189 10.782 1.00 96.31 114 GLU A N 1
ATOM 849 C CA . GLU A 1 114 ? -3.134 1.883 10.897 1.00 96.31 114 GLU A CA 1
ATOM 850 C C . GLU A 1 114 ? -2.114 1.193 9.998 1.00 96.31 114 GLU A C 1
ATOM 852 O O . GLU A 1 114 ? -1.847 0.002 10.141 1.00 96.31 114 GLU A O 1
ATOM 857 N N . LEU A 1 115 ? -1.531 1.949 9.080 1.00 95.62 115 LEU A N 1
ATOM 858 C CA . LEU A 1 115 ? -0.412 1.520 8.264 1.00 95.62 115 LEU A CA 1
ATOM 859 C C . LEU A 1 115 ? 0.860 2.187 8.791 1.00 95.62 115 LEU A C 1
ATOM 861 O O . LEU A 1 115 ? 1.007 3.404 8.716 1.00 95.62 115 LEU A O 1
ATOM 865 N N . HIS A 1 116 ? 1.767 1.379 9.317 1.00 93.12 116 HIS A N 1
ATOM 866 C CA . HIS A 1 116 ? 3.086 1.785 9.769 1.00 93.12 116 HIS A CA 1
ATOM 867 C C . HIS A 1 116 ? 4.106 1.561 8.649 1.00 93.12 116 HIS A C 1
ATOM 869 O O . HIS A 1 116 ? 4.214 0.447 8.127 1.00 93.12 116 HIS A O 1
ATOM 875 N N . VAL A 1 117 ? 4.837 2.612 8.279 1.00 90.06 117 VAL A N 1
ATOM 876 C CA . VAL A 1 117 ? 5.888 2.594 7.255 1.00 90.06 117 VAL A CA 1
ATOM 877 C C . VAL A 1 117 ? 7.070 3.400 7.774 1.00 90.06 117 VAL A C 1
ATOM 879 O O . VAL A 1 117 ? 6.980 4.623 7.860 1.00 90.06 117 VAL A O 1
ATOM 882 N N . GLN A 1 118 ? 8.177 2.715 8.071 1.00 86.94 118 GLN A N 1
ATOM 883 C CA . GLN A 1 118 ? 9.364 3.326 8.687 1.00 86.94 118 GLN A CA 1
ATOM 884 C C . GLN A 1 118 ? 8.993 4.074 9.972 1.00 86.94 118 GLN A C 1
ATOM 886 O O . GLN A 1 118 ? 8.609 3.419 10.927 1.00 86.94 118 GLN A O 1
ATOM 891 N N . ASP A 1 119 ? 9.052 5.404 9.961 1.00 86.75 119 ASP A N 1
ATOM 892 C CA . ASP A 1 119 ? 8.834 6.251 11.134 1.00 86.75 119 ASP A CA 1
ATOM 893 C C . ASP A 1 119 ? 7.417 6.864 11.120 1.00 86.75 119 ASP A C 1
ATOM 895 O O . ASP A 1 119 ? 7.058 7.670 11.982 1.00 86.75 119 ASP A O 1
ATOM 899 N N . TYR A 1 120 ? 6.599 6.518 10.116 1.00 90.50 120 TYR A N 1
ATOM 900 C CA . TYR A 1 120 ? 5.283 7.108 9.885 1.00 90.50 120 TYR A CA 1
ATOM 901 C C . TYR A 1 120 ? 4.149 6.135 10.163 1.00 90.50 120 TYR A C 1
ATOM 903 O O . TYR A 1 120 ? 4.169 4.974 9.755 1.00 90.50 120 TYR A O 1
ATOM 911 N N . TYR A 1 121 ? 3.087 6.667 10.758 1.00 93.25 121 TYR A N 1
ATOM 912 C CA . TYR A 1 121 ? 1.839 5.960 11.003 1.00 93.25 121 TYR A CA 1
ATOM 913 C C . TYR A 1 121 ? 0.702 6.662 10.268 1.00 93.25 121 TYR A C 1
ATOM 915 O O . TYR A 1 121 ? 0.392 7.824 10.530 1.00 93.25 121 TYR A O 1
ATOM 923 N N . ILE A 1 122 ? 0.055 5.945 9.359 1.00 94.81 122 ILE A N 1
ATOM 924 C CA . ILE A 1 122 ? -1.076 6.418 8.566 1.00 94.81 122 ILE A CA 1
ATOM 925 C C . ILE A 1 122 ? -2.341 5.762 9.110 1.00 94.81 122 ILE A C 1
ATOM 927 O O . ILE A 1 122 ? -2.537 4.559 8.954 1.00 94.81 122 ILE A O 1
ATOM 931 N N . ARG A 1 123 ? -3.208 6.542 9.755 1.00 95.75 123 ARG A N 1
ATOM 932 C CA . ARG A 1 123 ? -4.430 6.052 10.406 1.00 95.75 123 ARG A CA 1
ATOM 933 C C . ARG A 1 123 ? -5.682 6.492 9.663 1.00 95.75 123 ARG A C 1
ATOM 935 O O . ARG A 1 123 ? -5.796 7.658 9.272 1.00 95.75 123 ARG A O 1
ATOM 942 N N . SER A 1 124 ? -6.654 5.591 9.553 1.00 95.62 124 SER A N 1
ATOM 943 C CA . SER A 1 124 ? -8.012 5.956 9.144 1.00 95.62 124 SER A CA 1
ATOM 944 C C . SER A 1 124 ? -8.638 6.942 10.126 1.00 95.62 124 SER A C 1
ATOM 946 O O . SER A 1 124 ? -8.402 6.877 11.334 1.00 95.62 124 SER A O 1
ATOM 948 N N . THR A 1 125 ? -9.512 7.805 9.623 1.00 92.56 125 THR A N 1
ATOM 949 C CA . THR A 1 125 ? -10.461 8.564 10.447 1.00 92.56 125 THR A CA 1
ATOM 950 C C . THR A 1 125 ? -11.873 7.991 10.289 1.00 92.56 125 THR A C 1
ATOM 952 O O . THR A 1 125 ? -12.098 7.207 9.375 1.00 92.56 125 THR A O 1
ATOM 955 N N . PRO A 1 126 ? -12.865 8.408 11.096 1.00 90.19 126 PRO A N 1
ATOM 956 C CA . PRO A 1 126 ? -14.255 7.996 10.882 1.00 90.19 126 PRO A CA 1
ATOM 957 C C . PRO A 1 126 ? -14.857 8.423 9.529 1.00 90.19 126 PRO A C 1
ATOM 959 O O . PRO A 1 126 ? -15.935 7.949 9.173 1.00 90.19 126 PRO A O 1
ATOM 962 N N . LYS A 1 127 ? -14.211 9.335 8.787 1.00 90.75 127 LYS A N 1
ATOM 963 C CA . LYS A 1 127 ? -14.729 9.904 7.541 1.00 90.75 127 LYS A CA 1
ATOM 964 C C . LYS A 1 127 ? -13.734 9.708 6.400 1.00 90.75 127 LYS A C 1
ATOM 966 O O . LYS A 1 127 ? -12.807 10.487 6.220 1.00 90.75 127 LYS A O 1
ATOM 971 N N . ALA A 1 128 ? -13.958 8.691 5.579 1.00 89.94 128 ALA A N 1
ATOM 972 C CA . ALA A 1 128 ? -13.230 8.535 4.325 1.00 89.94 128 ALA A CA 1
ATOM 973 C C . ALA A 1 128 ? -13.463 9.745 3.377 1.00 89.94 128 ALA A C 1
ATOM 975 O O . ALA A 1 128 ? -14.569 10.297 3.371 1.00 89.94 128 ALA A O 1
ATOM 976 N N . PRO A 1 129 ? -12.460 10.174 2.581 1.00 91.75 129 PRO A N 1
ATOM 977 C CA . PRO A 1 129 ? -11.125 9.587 2.438 1.00 91.75 129 PRO A CA 1
ATOM 978 C C . PRO A 1 129 ? -10.073 10.157 3.415 1.00 91.75 129 PRO A C 1
ATOM 980 O O . PRO A 1 129 ? -8.872 10.105 3.158 1.00 91.75 129 PRO A O 1
ATOM 983 N N . GLU A 1 130 ? -10.483 10.760 4.532 1.00 90.75 130 GLU A N 1
ATOM 984 C CA . GLU A 1 130 ? -9.553 11.439 5.432 1.00 90.75 130 GLU A CA 1
ATOM 985 C C . GLU A 1 130 ? -8.701 10.423 6.218 1.00 90.75 130 GLU A C 1
ATOM 987 O O . GLU A 1 130 ? -9.215 9.559 6.934 1.00 90.75 130 GLU A O 1
ATOM 992 N N . ILE A 1 131 ? -7.378 10.575 6.117 1.00 92.75 131 ILE A N 1
ATOM 993 C CA . ILE A 1 131 ? -6.369 9.877 6.924 1.00 92.75 131 ILE A CA 1
ATOM 994 C C . ILE A 1 131 ? -5.569 10.884 7.751 1.00 92.75 131 ILE A C 1
ATOM 996 O O . ILE A 1 131 ? -5.351 12.026 7.321 1.00 92.75 131 ILE A O 1
ATOM 1000 N N . LYS A 1 132 ? -5.123 10.449 8.932 1.00 92.94 132 LYS A N 1
ATOM 1001 C CA . LYS A 1 132 ? -4.187 11.180 9.796 1.00 92.94 132 LYS A CA 1
ATOM 1002 C C . LYS A 1 132 ? -2.813 10.535 9.719 1.00 92.94 132 LYS A C 1
ATOM 1004 O O . LYS A 1 132 ? -2.704 9.315 9.770 1.00 92.94 132 LYS A O 1
ATOM 1009 N N . ILE A 1 133 ? -1.786 11.367 9.615 1.00 92.31 133 ILE A N 1
ATOM 1010 C CA . ILE A 1 133 ? -0.400 10.931 9.485 1.00 92.31 133 ILE A CA 1
ATOM 1011 C C . ILE A 1 133 ? 0.349 11.380 10.731 1.00 92.31 133 ILE A C 1
ATOM 1013 O O . ILE A 1 133 ? 0.320 12.559 11.083 1.00 92.31 133 ILE A O 1
ATOM 1017 N N . TYR A 1 134 ? 1.013 10.441 11.385 1.00 91.19 134 TYR A N 1
ATOM 1018 C CA . TYR A 1 134 ? 1.843 10.682 12.554 1.00 91.19 134 TYR A CA 1
ATOM 1019 C C . TYR A 1 134 ? 3.285 10.294 12.249 1.00 91.19 134 TYR A C 1
ATOM 1021 O O . TYR A 1 134 ? 3.513 9.427 11.408 1.00 91.19 134 TYR A O 1
ATOM 1029 N N . ILE A 1 135 ? 4.231 10.932 12.931 1.00 88.31 135 ILE A N 1
ATOM 1030 C CA . ILE A 1 135 ? 5.655 10.590 12.902 1.00 88.31 135 ILE A CA 1
ATOM 1031 C C . ILE A 1 135 ? 6.115 10.215 14.314 1.00 88.31 135 ILE A C 1
ATOM 1033 O O . ILE A 1 135 ? 5.673 10.837 15.287 1.00 88.31 135 ILE A O 1
ATOM 1037 N N . ASP A 1 136 ? 6.980 9.211 14.419 1.00 84.06 136 ASP A N 1
ATOM 1038 C CA . ASP A 1 136 ? 7.698 8.874 15.647 1.00 84.06 136 ASP A CA 1
ATOM 1039 C C . ASP A 1 136 ? 9.084 9.539 15.648 1.00 84.06 136 ASP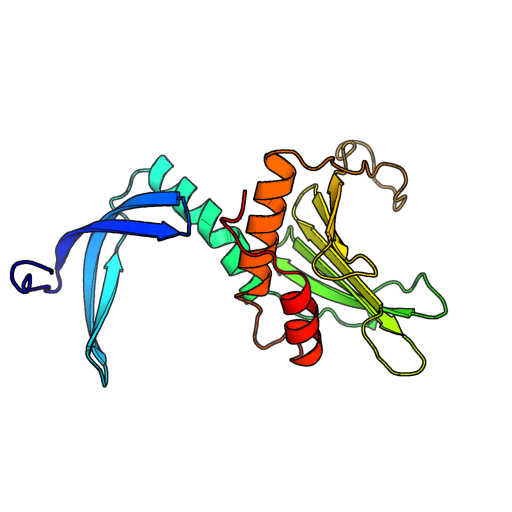 A C 1
ATOM 1041 O O . ASP A 1 136 ? 10.040 9.047 15.056 1.00 84.06 136 ASP A O 1
ATOM 1045 N N . GLU A 1 137 ? 9.200 10.702 16.297 1.00 68.81 137 GLU A N 1
ATOM 1046 C CA . GLU A 1 137 ? 10.444 11.493 16.313 1.00 68.81 137 GLU A CA 1
ATOM 1047 C C . GLU A 1 137 ? 11.543 10.881 17.225 1.00 68.81 137 GLU A C 1
ATOM 1049 O O . GLU A 1 137 ? 12.686 11.338 17.195 1.00 68.81 137 GLU A O 1
ATOM 1054 N N . ASN A 1 138 ? 11.245 9.834 18.015 1.00 61.66 138 ASN A N 1
ATOM 1055 C CA . ASN A 1 138 ? 12.099 9.345 19.116 1.00 61.66 138 ASN A CA 1
ATOM 1056 C C . ASN A 1 138 ? 12.748 7.962 18.891 1.00 61.66 138 ASN A C 1
ATOM 1058 O O . ASN A 1 138 ? 13.092 7.272 19.858 1.00 61.66 138 ASN A O 1
ATOM 1062 N N . HIS A 1 139 ? 12.989 7.565 17.637 1.00 55.28 139 HIS A N 1
ATOM 1063 C CA . HIS A 1 139 ? 13.502 6.235 17.260 1.00 55.28 139 HIS A CA 1
ATOM 1064 C C . HIS A 1 139 ? 14.739 5.717 18.031 1.00 55.28 139 HIS A C 1
ATOM 1066 O O . HIS A 1 139 ? 14.981 4.509 18.052 1.00 55.28 139 HIS A O 1
ATOM 1072 N N . ALA A 1 140 ? 15.531 6.588 18.665 1.00 44.66 140 ALA A N 1
ATOM 1073 C CA . ALA A 1 140 ? 16.746 6.212 19.390 1.00 44.66 140 ALA A CA 1
ATOM 1074 C C . ALA A 1 140 ? 16.536 5.793 20.862 1.00 44.66 140 ALA A C 1
ATOM 1076 O O . ALA A 1 140 ? 17.398 5.106 21.409 1.00 44.66 140 ALA A O 1
ATOM 1077 N N . GLU A 1 141 ? 15.423 6.159 21.512 1.00 41.00 141 GLU A N 1
ATOM 1078 C CA . GLU A 1 141 ? 15.241 5.939 22.964 1.00 41.00 141 GLU A CA 1
ATOM 1079 C C . GLU A 1 141 ? 14.015 5.087 23.335 1.00 41.00 141 GLU A C 1
ATOM 1081 O O . GLU A 1 141 ? 13.954 4.534 24.437 1.00 41.00 141 GLU A O 1
ATOM 1086 N N . ALA A 1 142 ? 13.065 4.882 22.421 1.00 41.81 142 ALA A N 1
ATOM 1087 C CA . ALA A 1 142 ? 11.831 4.162 22.721 1.00 41.81 142 ALA A CA 1
ATOM 1088 C C . ALA A 1 142 ? 11.968 2.639 22.522 1.00 41.81 142 ALA A C 1
ATOM 1090 O O . ALA A 1 142 ? 11.516 2.056 21.542 1.00 41.81 142 ALA A O 1
ATOM 1091 N N . LYS A 1 143 ? 12.521 1.952 23.529 1.00 39.97 143 LYS A N 1
ATOM 1092 C CA . LYS A 1 143 ? 12.228 0.522 23.791 1.00 39.97 143 LYS A CA 1
ATOM 1093 C C . LYS A 1 143 ? 10.884 0.332 24.511 1.00 39.97 143 LYS A C 1
ATOM 1095 O O . LYS A 1 143 ? 10.690 -0.654 25.221 1.00 39.97 143 LYS A O 1
ATOM 1100 N N . THR A 1 144 ? 9.970 1.285 24.390 1.00 39.75 144 THR A N 1
ATOM 1101 C CA . THR A 1 144 ? 8.737 1.328 25.170 1.00 39.75 144 THR A CA 1
ATOM 1102 C C . THR A 1 144 ? 7.547 1.418 24.238 1.00 39.75 144 THR A C 1
ATOM 1104 O O . THR A 1 144 ? 7.494 2.266 23.358 1.00 39.75 144 THR A O 1
ATOM 1107 N N . THR A 1 145 ? 6.580 0.543 24.476 1.00 46.00 145 THR A N 1
ATOM 1108 C CA . THR A 1 145 ? 5.272 0.407 23.820 1.00 46.00 145 THR A CA 1
ATOM 1109 C C . THR A 1 145 ? 4.340 1.615 24.005 1.00 46.00 145 THR A C 1
ATOM 1111 O O . THR A 1 145 ? 3.129 1.478 23.857 1.00 46.00 145 THR A O 1
ATOM 1114 N N . ASP A 1 146 ? 4.875 2.783 24.363 1.00 43.75 146 ASP A N 1
ATOM 1115 C CA . ASP A 1 146 ? 4.094 3.978 24.655 1.00 43.75 146 ASP A CA 1
ATOM 1116 C C . ASP A 1 146 ? 3.947 4.842 23.404 1.00 43.75 146 ASP A C 1
ATOM 1118 O O . ASP A 1 146 ? 4.885 5.485 22.942 1.00 43.75 146 ASP A O 1
ATOM 1122 N N . PHE A 1 147 ? 2.710 4.927 22.914 1.00 50.91 147 PHE A N 1
ATOM 1123 C CA . PHE A 1 147 ? 2.254 5.792 21.819 1.00 50.91 147 PHE A CA 1
ATOM 1124 C C . PHE A 1 147 ? 2.392 7.309 22.100 1.00 50.91 147 PHE A C 1
ATOM 1126 O O . PHE A 1 147 ? 1.884 8.130 21.335 1.00 50.91 147 PHE A O 1
ATOM 1133 N N . GLY A 1 148 ? 3.033 7.699 23.208 1.00 49.66 148 GLY A N 1
ATOM 1134 C CA . GLY A 1 148 ? 3.121 9.076 23.700 1.00 49.66 148 GLY A CA 1
ATOM 1135 C C . GLY A 1 148 ? 4.050 10.001 22.904 1.00 49.66 148 GLY A C 1
ATOM 1136 O O . GLY A 1 148 ? 3.980 11.211 23.101 1.00 49.66 148 GLY A O 1
ATOM 1137 N N . SER A 1 149 ? 4.888 9.473 22.003 1.00 60.94 149 SER A N 1
ATOM 1138 C CA . SER A 1 149 ? 5.802 10.264 21.158 1.00 60.94 149 SER A CA 1
ATOM 1139 C C . SER A 1 149 ? 5.241 10.630 19.780 1.00 60.94 149 SER A C 1
ATOM 1141 O O . SER A 1 149 ? 5.890 11.373 19.046 1.00 60.94 149 SER A O 1
ATOM 1143 N N . LEU A 1 150 ? 4.051 10.142 19.406 1.00 77.88 150 LEU A N 1
ATOM 1144 C CA . LEU A 1 150 ? 3.518 10.348 18.058 1.00 77.88 150 LEU A CA 1
ATOM 1145 C C . LEU A 1 150 ? 3.046 11.787 17.843 1.00 77.88 150 LEU A C 1
ATOM 1147 O O . LEU A 1 150 ? 2.063 12.244 18.436 1.00 77.88 150 LEU A O 1
ATOM 1151 N N . ARG A 1 151 ? 3.689 12.488 16.908 1.00 80.75 151 ARG A N 1
ATOM 1152 C CA . ARG A 1 151 ? 3.298 13.845 16.521 1.00 80.75 151 ARG A CA 1
ATOM 1153 C C . ARG A 1 151 ? 2.433 13.822 15.268 1.00 80.75 151 ARG A C 1
ATOM 1155 O O . ARG A 1 151 ? 2.829 13.277 14.241 1.00 80.75 151 ARG A O 1
ATOM 1162 N N . LEU A 1 152 ? 1.259 14.456 15.330 1.00 82.50 152 LEU A N 1
ATOM 1163 C CA . LEU A 1 152 ? 0.402 14.639 14.156 1.00 82.50 152 LEU A CA 1
ATOM 1164 C C . LEU A 1 152 ? 1.077 15.593 13.163 1.00 82.50 152 LEU A C 1
ATOM 1166 O O . LEU A 1 152 ? 1.367 16.747 13.493 1.00 82.50 152 LEU A O 1
ATOM 1170 N N . ARG A 1 153 ? 1.277 15.121 11.935 1.00 79.25 153 ARG A N 1
ATOM 1171 C CA . ARG A 1 153 ? 1.813 15.917 10.831 1.00 79.25 153 ARG A CA 1
ATOM 1172 C C . ARG A 1 153 ? 0.706 16.804 10.265 1.00 79.25 153 ARG A C 1
ATOM 1174 O O . ARG A 1 153 ? -0.426 16.357 10.062 1.00 79.25 153 ARG A O 1
ATOM 1181 N N . GLN A 1 154 ? 1.021 18.077 10.038 1.00 76.75 154 GLN A N 1
ATOM 1182 C CA . GLN A 1 154 ? 0.103 18.988 9.355 1.00 76.75 154 GLN A CA 1
ATOM 1183 C C . GLN A 1 154 ? 0.097 18.699 7.847 1.00 76.75 154 GLN A C 1
ATOM 1185 O O . GLN A 1 154 ? 0.964 17.985 7.353 1.00 76.75 154 GLN A O 1
ATOM 1190 N N . ASN A 1 155 ? -0.914 19.199 7.128 1.00 73.00 155 ASN A N 1
ATOM 1191 C CA . ASN A 1 155 ? -1.110 18.943 5.697 1.00 73.00 155 ASN A CA 1
ATOM 1192 C C . ASN A 1 155 ? -0.083 19.698 4.830 1.00 73.00 155 ASN A C 1
ATOM 1194 O O . ASN A 1 155 ? -0.430 20.630 4.111 1.00 73.00 155 ASN A O 1
ATOM 1198 N N . ASP A 1 156 ? 1.186 19.333 4.964 1.00 82.75 156 ASP A N 1
ATOM 1199 C CA . ASP A 1 156 ? 2.307 19.867 4.200 1.00 82.75 156 ASP A CA 1
ATOM 1200 C C . ASP A 1 156 ? 2.679 18.941 3.018 1.00 82.75 156 ASP A C 1
ATOM 1202 O O . ASP A 1 156 ? 2.015 17.938 2.736 1.00 82.75 156 ASP A O 1
ATOM 1206 N N . GLU A 1 157 ? 3.750 19.288 2.303 1.00 84.19 157 GLU A N 1
ATOM 1207 C CA . GLU A 1 157 ? 4.234 18.541 1.137 1.00 84.19 157 GLU A CA 1
ATOM 1208 C C . GLU A 1 157 ? 4.574 17.076 1.444 1.00 84.19 157 GLU A C 1
ATOM 1210 O O . GLU A 1 157 ? 4.228 16.186 0.670 1.00 84.19 157 GLU A O 1
ATOM 1215 N N . GLU A 1 158 ? 5.186 16.802 2.590 1.00 84.06 158 GLU A N 1
ATOM 1216 C CA . GLU A 1 158 ? 5.559 15.448 2.991 1.00 84.06 158 GLU A CA 1
ATOM 1217 C C . GLU A 1 158 ? 4.318 14.626 3.387 1.00 84.06 158 GLU A C 1
ATOM 1219 O O . GLU A 1 158 ? 4.227 13.442 3.066 1.00 84.06 158 GLU A O 1
ATOM 1224 N N . ALA A 1 159 ? 3.297 15.245 3.994 1.00 86.31 159 ALA A N 1
ATOM 1225 C CA . ALA A 1 159 ? 2.015 14.581 4.243 1.00 86.31 159 ALA A CA 1
ATOM 1226 C C . ALA A 1 159 ? 1.297 14.216 2.931 1.00 86.31 159 ALA A C 1
ATOM 1228 O O . ALA A 1 159 ? 0.662 13.163 2.844 1.00 86.31 159 ALA A O 1
ATOM 1229 N N . ARG A 1 160 ? 1.423 15.047 1.892 1.00 87.69 160 ARG A N 1
ATOM 1230 C CA . ARG A 1 160 ? 0.906 14.754 0.547 1.00 87.69 160 ARG A CA 1
ATOM 1231 C C . ARG A 1 160 ? 1.648 13.587 -0.115 1.00 87.69 160 ARG A C 1
ATOM 1233 O O . ARG A 1 160 ? 0.992 12.723 -0.693 1.00 87.69 160 ARG A O 1
ATOM 1240 N N . GLU A 1 161 ? 2.971 13.499 0.019 1.00 86.81 161 GLU A N 1
ATOM 1241 C CA . GLU A 1 161 ? 3.729 12.341 -0.484 1.00 86.81 161 GLU A CA 1
ATOM 1242 C C . GLU A 1 161 ? 3.384 11.047 0.268 1.00 86.81 161 GLU A C 1
ATOM 1244 O O . GLU A 1 161 ? 3.241 9.993 -0.347 1.00 86.81 161 GLU A O 1
ATOM 1249 N N . LEU A 1 162 ? 3.132 11.109 1.577 1.00 90.38 162 LEU A N 1
ATOM 1250 C CA . LEU A 1 162 ? 2.670 9.945 2.345 1.00 90.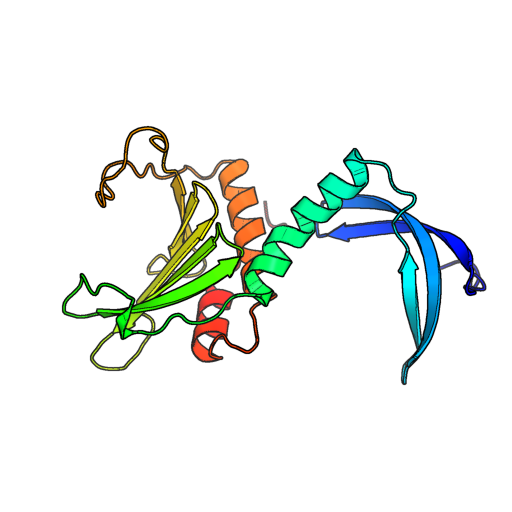38 162 LEU A CA 1
ATOM 1251 C C . LEU A 1 162 ? 1.251 9.497 1.947 1.00 90.38 162 LEU A C 1
ATOM 1253 O O . LEU A 1 162 ? 0.963 8.299 1.944 1.00 90.38 162 LEU A O 1
ATOM 1257 N N . ARG A 1 163 ? 0.375 10.424 1.532 1.00 91.25 163 ARG A N 1
ATOM 1258 C CA . ARG A 1 163 ? -0.913 10.079 0.893 1.00 91.25 163 ARG A CA 1
ATOM 1259 C C . ARG A 1 163 ? -0.702 9.388 -0.459 1.00 91.25 163 ARG A C 1
ATOM 1261 O O . ARG A 1 163 ? -1.390 8.412 -0.752 1.00 91.25 163 ARG A O 1
ATOM 1268 N N . ARG A 1 164 ? 0.272 9.838 -1.260 1.00 89.56 164 ARG A N 1
ATOM 1269 C CA . ARG A 1 164 ? 0.696 9.157 -2.500 1.00 89.56 164 ARG A CA 1
ATOM 1270 C C . ARG A 1 164 ? 1.177 7.741 -2.252 1.00 89.56 164 ARG A C 1
ATOM 1272 O O . ARG A 1 164 ? 0.683 6.808 -2.885 1.00 89.56 164 ARG A O 1
ATOM 1279 N N . LEU A 1 165 ? 2.052 7.579 -1.272 1.00 91.00 165 LEU A N 1
ATOM 1280 C CA . LEU A 1 165 ? 2.535 6.281 -0.832 1.00 91.00 165 LEU A CA 1
ATOM 1281 C C . LEU A 1 165 ? 1.375 5.358 -0.425 1.00 91.00 165 LEU A C 1
ATOM 1283 O O . LEU A 1 165 ? 1.293 4.233 -0.918 1.00 91.00 165 LEU A O 1
ATOM 1287 N N . TYR A 1 166 ? 0.441 5.847 0.399 1.00 94.00 166 TYR A N 1
ATOM 1288 C CA . TYR A 1 166 ? -0.749 5.087 0.793 1.00 94.00 166 TYR A CA 1
ATOM 1289 C C . TYR A 1 166 ? -1.566 4.622 -0.418 1.00 94.00 166 TYR A C 1
ATOM 1291 O O . TYR A 1 166 ? -1.932 3.451 -0.512 1.00 94.00 166 TYR A O 1
ATOM 1299 N N . ASN A 1 167 ? -1.818 5.518 -1.372 1.00 93.31 167 ASN A N 1
ATOM 1300 C CA . ASN A 1 167 ? -2.591 5.191 -2.562 1.00 93.31 167 ASN A CA 1
ATOM 1301 C C . ASN A 1 167 ? -1.940 4.097 -3.410 1.00 93.31 167 ASN A C 1
ATOM 1303 O O . ASN A 1 167 ? -2.647 3.217 -3.903 1.00 93.31 167 ASN A O 1
ATOM 1307 N N . TRP A 1 168 ? -0.618 4.138 -3.587 1.00 91.69 168 TRP A N 1
ATOM 1308 C CA . TRP A 1 168 ? 0.100 3.103 -4.332 1.00 91.69 168 TRP A CA 1
ATOM 1309 C C . TRP A 1 168 ? 0.081 1.757 -3.609 1.00 91.69 168 TRP A C 1
ATOM 1311 O O . TRP A 1 168 ? -0.101 0.739 -4.274 1.00 91.69 168 TRP A O 1
ATOM 1321 N N . ILE A 1 169 ? 0.174 1.744 -2.276 1.00 93.69 169 ILE A N 1
ATOM 1322 C CA . ILE A 1 169 ? 0.025 0.521 -1.471 1.00 93.69 169 ILE A CA 1
ATOM 1323 C C . ILE A 1 169 ? -1.382 -0.057 -1.635 1.00 93.69 169 ILE A C 1
ATOM 1325 O O . ILE A 1 169 ? -1.530 -1.223 -1.995 1.00 93.69 169 ILE A O 1
ATOM 1329 N N . ALA A 1 170 ? -2.416 0.761 -1.418 1.00 94.69 170 ALA A N 1
ATOM 1330 C CA . ALA A 1 170 ? -3.808 0.332 -1.506 1.00 94.69 170 ALA A CA 1
ATOM 1331 C C . ALA A 1 170 ? -4.169 -0.177 -2.912 1.00 94.69 170 ALA A C 1
ATOM 1333 O O . ALA A 1 170 ? -4.952 -1.106 -3.048 1.00 94.69 170 ALA A O 1
ATOM 1334 N N . LEU A 1 171 ? -3.582 0.381 -3.974 1.00 93.31 171 LEU A N 1
ATOM 1335 C CA . LEU A 1 171 ? -3.807 -0.080 -5.350 1.00 93.31 171 LEU A CA 1
ATOM 1336 C C . LEU A 1 171 ? -3.238 -1.468 -5.662 1.00 93.31 171 LEU A C 1
ATOM 1338 O O . LEU A 1 171 ? -3.686 -2.095 -6.619 1.00 93.31 171 LEU A O 1
ATOM 1342 N N . HIS A 1 172 ? -2.251 -1.929 -4.897 1.00 92.81 172 HIS A N 1
ATOM 1343 C CA . HIS A 1 172 ? -1.470 -3.122 -5.221 1.00 92.81 172 HIS A CA 1
ATOM 1344 C C . HIS A 1 172 ? -1.484 -4.143 -4.085 1.00 92.81 172 HIS A C 1
ATOM 1346 O O . HIS A 1 172 ? -0.492 -4.828 -3.870 1.00 92.81 172 HIS A O 1
ATOM 1352 N N . LEU A 1 173 ? -2.584 -4.236 -3.335 1.00 94.06 173 LEU A N 1
ATOM 1353 C CA . LEU A 1 173 ? -2.711 -5.191 -2.234 1.00 94.06 173 LEU A CA 1
ATOM 1354 C C . LEU A 1 173 ? -2.576 -6.643 -2.722 1.00 94.06 173 LEU A C 1
ATOM 1356 O O . LEU A 1 173 ? -3.046 -7.002 -3.801 1.00 94.06 173 LEU A O 1
ATOM 1360 N N . SER A 1 174 ? -1.920 -7.471 -1.908 1.00 92.56 174 SER A N 1
ATOM 1361 C CA . SER A 1 174 ? -1.801 -8.917 -2.114 1.00 92.56 174 SER A CA 1
ATOM 1362 C C . SER A 1 174 ? -3.170 -9.606 -2.139 1.00 92.56 174 SER A C 1
ATOM 1364 O O . SER A 1 174 ? -4.091 -9.191 -1.441 1.00 92.56 174 SER A O 1
ATOM 1366 N N . ASP A 1 175 ? -3.264 -10.728 -2.856 1.00 92.12 175 ASP A N 1
ATOM 1367 C CA . ASP A 1 175 ? -4.415 -11.643 -2.825 1.00 92.12 175 ASP A CA 1
ATOM 1368 C C . ASP A 1 175 ? -4.674 -12.277 -1.443 1.00 92.12 175 ASP A C 1
ATOM 1370 O O . ASP A 1 175 ? -5.736 -12.842 -1.202 1.00 92.12 175 ASP A O 1
ATOM 1374 N N . GLN A 1 176 ? -3.714 -12.168 -0.521 1.00 91.00 176 GLN A N 1
ATOM 1375 C CA . GLN A 1 176 ? -3.859 -12.573 0.877 1.00 91.00 176 GLN A CA 1
ATOM 1376 C C . GLN A 1 176 ? -4.652 -11.558 1.717 1.00 91.00 176 GLN A C 1
ATOM 1378 O O . GLN A 1 176 ? -4.976 -11.839 2.872 1.00 91.00 176 GLN A O 1
ATOM 1383 N N . VAL A 1 177 ? -4.923 -10.364 1.184 1.00 94.56 177 VAL A N 1
ATOM 1384 C CA . VAL A 1 177 ? -5.756 -9.355 1.841 1.00 94.56 177 VAL A CA 1
ATOM 1385 C C . VAL A 1 177 ? -7.224 -9.636 1.494 1.00 94.56 177 VAL A C 1
ATOM 1387 O O . VAL A 1 177 ? -7.555 -9.648 0.311 1.00 94.56 177 VAL A O 1
ATOM 1390 N N . PRO A 1 178 ? -8.114 -9.838 2.486 1.00 95.94 178 PRO A N 1
ATOM 1391 C CA . PRO A 1 178 ? -9.534 -10.074 2.233 1.00 95.94 178 PRO A CA 1
ATOM 1392 C C . PRO A 1 178 ? -10.196 -8.955 1.420 1.00 95.94 178 PRO A C 1
ATOM 1394 O O . PRO A 1 178 ? -9.873 -7.777 1.602 1.00 95.94 178 PRO A O 1
ATOM 1397 N N . ASP A 1 179 ? -11.162 -9.316 0.573 1.00 97.00 179 ASP A N 1
ATOM 1398 C CA . ASP A 1 179 ? -11.838 -8.375 -0.331 1.00 97.00 179 ASP A CA 1
ATOM 1399 C C . ASP A 1 179 ? -12.502 -7.207 0.412 1.00 97.00 179 ASP A C 1
ATOM 1401 O O . ASP A 1 179 ? -12.389 -6.060 -0.013 1.00 97.00 179 ASP A O 1
ATOM 1405 N N . ASP A 1 180 ? -13.129 -7.460 1.564 1.00 97.25 180 ASP A N 1
ATOM 1406 C CA . ASP A 1 180 ? -13.784 -6.417 2.360 1.00 97.25 180 ASP A CA 1
ATOM 1407 C C . ASP A 1 180 ? -12.778 -5.402 2.932 1.00 97.25 180 ASP A C 1
ATOM 1409 O O . ASP A 1 180 ? -13.057 -4.200 2.989 1.00 97.25 180 ASP A O 1
ATOM 1413 N N . LEU A 1 181 ? -11.582 -5.869 3.307 1.00 97.06 181 LEU A N 1
ATOM 1414 C CA . LEU A 1 181 ? -10.481 -5.018 3.746 1.00 97.06 181 LEU A CA 1
ATOM 1415 C C . LEU A 1 181 ? -9.882 -4.239 2.577 1.00 97.06 181 LEU A C 1
ATOM 1417 O O . LEU A 1 181 ? -9.621 -3.045 2.721 1.00 97.06 181 LEU A O 1
ATOM 1421 N N . ASN A 1 182 ? -9.712 -4.873 1.416 1.00 96.75 182 ASN A N 1
ATOM 1422 C CA . ASN A 1 182 ? -9.301 -4.180 0.201 1.00 96.75 182 ASN A CA 1
ATOM 1423 C C . ASN A 1 182 ? -10.284 -3.041 -0.114 1.00 96.75 182 ASN A C 1
ATOM 1425 O O . ASN A 1 182 ? -9.885 -1.877 -0.147 1.00 96.75 182 ASN A O 1
ATOM 1429 N N . GLU A 1 183 ? -11.580 -3.342 -0.217 1.00 96.81 183 GLU A N 1
ATOM 1430 C CA . GLU A 1 183 ? -12.636 -2.349 -0.431 1.00 96.81 183 GLU A CA 1
ATOM 1431 C C . GLU A 1 183 ? -12.639 -1.247 0.633 1.00 96.81 183 GLU A C 1
ATOM 1433 O O . GLU A 1 183 ? -12.885 -0.083 0.315 1.00 96.81 183 GLU A O 1
ATOM 1438 N N . PHE A 1 184 ? -12.385 -1.579 1.902 1.00 97.06 184 PHE A N 1
ATOM 1439 C CA . PHE A 1 184 ? -12.286 -0.590 2.973 1.00 97.06 184 PHE A CA 1
ATOM 1440 C C . PHE A 1 184 ? -11.106 0.362 2.772 1.00 97.06 184 PHE A C 1
ATOM 1442 O O . PHE A 1 184 ? -11.292 1.576 2.863 1.00 97.06 184 PHE A O 1
ATOM 1449 N N . LEU A 1 185 ? -9.920 -0.158 2.449 1.00 97.00 185 LEU A N 1
ATOM 1450 C CA . LEU A 1 185 ? -8.726 0.648 2.184 1.00 97.00 185 LEU A CA 1
ATOM 1451 C C . LEU A 1 185 ? -8.901 1.519 0.929 1.00 97.00 185 LEU A C 1
ATOM 1453 O O . LEU A 1 185 ? -8.539 2.694 0.944 1.00 97.00 185 LEU A O 1
ATOM 1457 N N . GLN A 1 186 ? -9.546 1.012 -0.129 1.00 96.31 186 GLN A N 1
ATOM 1458 C CA . GLN A 1 186 ? -9.803 1.813 -1.336 1.00 96.31 186 GLN A CA 1
ATOM 1459 C C . GLN A 1 186 ? -10.574 3.111 -1.038 1.00 96.31 186 GLN A C 1
ATOM 1461 O O . GLN A 1 186 ? -10.321 4.124 -1.689 1.00 96.31 186 GLN A O 1
ATOM 1466 N N . ARG A 1 187 ? -11.473 3.123 -0.041 1.00 96.06 187 ARG A N 1
ATOM 1467 C CA . ARG A 1 187 ? -12.275 4.313 0.322 1.00 96.06 187 ARG A CA 1
ATOM 1468 C C . ARG A 1 187 ? -11.428 5.485 0.813 1.00 96.06 187 ARG A C 1
ATOM 1470 O O . ARG A 1 187 ? -11.878 6.621 0.723 1.00 96.06 187 ARG A O 1
ATOM 1477 N N . TYR A 1 188 ? -10.235 5.223 1.347 1.00 95.56 188 TYR A N 1
ATOM 1478 C CA . TYR A 1 188 ? -9.343 6.255 1.884 1.00 95.56 188 TYR A CA 1
ATOM 1479 C C . TYR A 1 188 ? -8.347 6.794 0.862 1.00 95.56 188 TYR A C 1
ATOM 1481 O O . TYR A 1 188 ? -7.527 7.651 1.191 1.00 95.56 188 TYR A O 1
ATOM 1489 N N . ARG A 1 189 ? -8.410 6.318 -0.384 1.00 93.56 189 ARG A N 1
ATOM 1490 C CA . ARG A 1 189 ? -7.582 6.864 -1.451 1.00 93.56 189 ARG A CA 1
ATOM 1491 C C . ARG A 1 189 ? -8.067 8.253 -1.841 1.00 93.56 189 ARG A C 1
ATOM 1493 O O . ARG A 1 189 ? -9.259 8.476 -2.032 1.00 93.56 189 ARG A O 1
ATOM 1500 N N . THR A 1 190 ? -7.133 9.182 -2.005 1.00 86.69 190 THR A N 1
ATOM 1501 C CA . THR A 1 190 ? -7.419 10.530 -2.521 1.00 86.69 190 THR A CA 1
ATOM 1502 C C . THR A 1 190 ? -7.159 10.606 -4.022 1.00 86.69 190 THR A C 1
ATOM 1504 O O . THR A 1 190 ? -6.206 10.003 -4.505 1.00 86.69 190 THR A O 1
ATOM 1507 N N . GLU A 1 191 ? -7.952 11.355 -4.783 1.00 74.38 191 GLU A N 1
ATOM 1508 C CA . GLU A 1 191 ? -7.589 11.664 -6.172 1.00 74.38 191 GLU A CA 1
ATOM 1509 C C . GLU A 1 191 ? -6.333 12.549 -6.193 1.00 74.38 191 GLU A C 1
ATOM 1511 O O . GLU A 1 191 ? -6.213 13.488 -5.405 1.00 74.38 191 GLU A O 1
ATOM 1516 N N . PHE A 1 192 ? -5.373 12.242 -7.068 1.00 63.81 192 PHE A N 1
ATOM 1517 C CA . PHE A 1 192 ? -4.214 13.107 -7.288 1.00 63.81 192 PHE A CA 1
ATOM 1518 C C . PHE A 1 192 ? -4.514 14.075 -8.430 1.00 63.81 192 PHE A C 1
ATOM 1520 O O . PHE A 1 192 ? -4.755 13.631 -9.551 1.00 63.81 192 PHE A O 1
ATOM 1527 N N . GLY A 1 193 ? -4.452 15.384 -8.155 1.00 52.41 193 GLY A N 1
ATOM 1528 C CA . GLY A 1 193 ? -4.526 16.430 -9.185 1.00 52.41 193 GLY A CA 1
ATOM 1529 C C . GLY A 1 193 ? -5.603 17.507 -9.013 1.00 52.41 193 GLY A C 1
ATOM 1530 O O . GLY A 1 193 ? -5.891 18.190 -9.992 1.00 52.41 193 GLY A O 1
ATOM 1531 N N . SER A 1 194 ? -6.191 17.668 -7.823 1.00 41.06 194 SER A N 1
ATOM 1532 C CA . SER A 1 194 ? -7.281 18.635 -7.581 1.00 41.06 194 SER A CA 1
ATOM 1533 C C . SER A 1 194 ? -6.875 19.911 -6.831 1.00 41.06 194 SER A C 1
ATOM 1535 O O . SER A 1 194 ? -7.763 20.690 -6.493 1.00 41.06 194 SER A O 1
ATOM 1537 N N . ASP A 1 195 ? -5.578 20.128 -6.593 1.00 40.47 195 ASP A N 1
ATOM 1538 C CA . ASP A 1 195 ? -5.045 21.348 -5.966 1.00 40.47 195 ASP A CA 1
ATOM 1539 C C . ASP A 1 195 ? -4.203 22.160 -6.960 1.00 40.47 195 ASP A C 1
ATOM 1541 O O . ASP A 1 195 ? -3.295 21.562 -7.590 1.00 40.47 195 ASP A O 1
#

Radius of gyration: 20.57 Å; chains: 1; bounding box: 44×37×63 Å

Sequence (195 aa):
MIASPVDVHEGMTCQITLKAEAVSFPLNAKVARIVAAGAGAVAGLDLTSNDYKERRCLVQVLEPISMGATLKQVSPEAVSQTESDLVALRYYSSASSTLTVWRQNTDDKIHGFELHVQDYYIRSTPKAPEIKIYIDENHAEAKTTDFGSLRLRQNDEEARELRRLYNWIALHLSDQVPDDLNEFLQRYRTEFGSD

pLDDT: mean 85.01, std 15.29, range [27.95, 97.25]

Foldseek 3Di:
DDDDDDPDDAQDWDWDWDDDPVDIAIAIWGFHDWDDDPVGIDTDIDRPPDDPVSVVVVCVVCVLLQFQAQWAKDDQVPDDDDDPQWRWTKTGGPDFKIKIWIAGPPPRHTPWIWIGGHQKIWIDDPDPLDIWIWGQPPVPPPPDPDPVRTDTDDPDPVVVVVLVSLQSSLVNHHPNQDPSRSVVSNRNRDDPDPD

Secondary structure (DSSP, 8-state):
--SS-----TT-EEEEEEEETTEEEEEEEEEEEEEEETTEEEEEEE-TTS-HHHHHHHHHHHHHHHHHHT-EEPPGGGS----TTEEEEEEE-STTEEEEEEEETTT--EEEEEEEETTEEEEE-SSTT-EEEEEETTTTT--S--GGGEEEPPSSHHHHHHHHHHHHHHHT--TTS-HHHHHHHHTTPPPSS--